Protein AF-A0A7Y5W939-F1 (afdb_monomer_lite)

Structure (mmCIF, N/CA/C/O backbone):
data_AF-A0A7Y5W939-F1
#
_entry.id   AF-A0A7Y5W939-F1
#
loop_
_atom_site.group_PDB
_atom_site.id
_atom_site.type_symbol
_atom_site.label_atom_id
_atom_site.label_alt_id
_atom_site.label_comp_id
_atom_site.label_asym_id
_atom_site.label_entity_id
_atom_site.label_seq_id
_atom_site.pdbx_PDB_ins_code
_atom_site.Cartn_x
_atom_site.Cartn_y
_atom_site.Cartn_z
_atom_site.occupancy
_atom_site.B_iso_or_equiv
_atom_site.auth_seq_id
_atom_site.auth_comp_id
_atom_site.auth_asym_id
_atom_site.auth_atom_id
_atom_site.pdbx_PDB_model_num
ATOM 1 N N . MET A 1 1 ? -30.487 -2.297 13.379 1.00 31.81 1 MET A N 1
ATOM 2 C CA . MET A 1 1 ? -29.563 -1.281 13.932 1.00 31.81 1 MET A CA 1
ATOM 3 C C . MET A 1 1 ? -28.599 -0.895 12.834 1.00 31.81 1 MET A C 1
ATOM 5 O O . MET A 1 1 ? -27.865 -1.762 12.375 1.00 31.81 1 MET A O 1
ATOM 9 N N . ALA A 1 2 ? -28.662 0.346 12.355 1.00 28.09 2 ALA A N 1
ATOM 10 C CA . ALA A 1 2 ? -27.711 0.857 11.378 1.00 28.09 2 ALA A CA 1
ATOM 11 C C . ALA A 1 2 ? -26.319 0.833 12.025 1.00 28.09 2 ALA A C 1
ATOM 13 O O . ALA A 1 2 ? -26.022 1.644 12.898 1.00 28.09 2 ALA A O 1
ATOM 14 N N . ARG A 1 3 ? -25.519 -0.183 11.679 1.00 44.84 3 ARG A N 1
ATOM 15 C CA . ARG A 1 3 ? -24.085 -0.209 11.974 1.00 44.84 3 ARG A CA 1
ATOM 16 C C . ARG A 1 3 ? -23.542 1.043 11.295 1.00 44.84 3 ARG A C 1
ATOM 18 O O . ARG A 1 3 ? -23.757 1.182 10.095 1.00 44.84 3 ARG A O 1
ATOM 25 N N . ASP A 1 4 ? -22.965 1.975 12.048 1.00 47.91 4 ASP A N 1
ATOM 26 C CA . ASP A 1 4 ? -22.351 3.173 11.472 1.00 47.91 4 ASP A CA 1
ATOM 27 C C . ASP A 1 4 ? -21.210 2.713 10.553 1.00 47.91 4 ASP A C 1
ATOM 29 O O . ASP A 1 4 ? -20.100 2.425 10.997 1.00 47.91 4 ASP A O 1
ATOM 33 N N . ALA A 1 5 ? -21.545 2.516 9.277 1.00 51.78 5 ALA A N 1
ATOM 34 C CA . ALA A 1 5 ? -20.688 1.931 8.255 1.00 51.78 5 ALA A CA 1
ATOM 35 C C . ALA A 1 5 ? -19.517 2.857 7.894 1.00 51.78 5 ALA A C 1
ATOM 37 O O . ALA A 1 5 ? -18.629 2.468 7.145 1.00 51.78 5 ALA A O 1
ATOM 38 N N . GLU A 1 6 ? -19.509 4.079 8.431 1.00 63.16 6 GLU A N 1
ATOM 39 C CA . GLU A 1 6 ? -18.554 5.126 8.084 1.00 63.16 6 GLU A CA 1
ATOM 40 C C . GLU A 1 6 ? -17.318 5.165 8.998 1.00 63.16 6 GLU A C 1
ATOM 42 O O . GLU A 1 6 ? -16.396 5.934 8.719 1.00 63.16 6 GLU A O 1
ATOM 47 N N . LEU A 1 7 ? -17.268 4.338 10.061 1.00 77.38 7 LEU A N 1
ATOM 48 C CA . LEU A 1 7 ? -16.146 4.266 11.016 1.00 77.38 7 LEU A CA 1
ATOM 49 C C . LEU A 1 7 ? -15.674 5.667 11.454 1.00 77.38 7 LEU A C 1
ATOM 51 O O . LEU A 1 7 ? -14.520 6.048 11.250 1.00 77.38 7 LEU A O 1
ATOM 55 N N . LYS A 1 8 ? -16.591 6.462 12.018 1.00 87.31 8 LYS A N 1
ATOM 56 C CA . LYS A 1 8 ? -16.313 7.855 12.391 1.00 87.31 8 LYS A CA 1
ATOM 57 C C . LYS A 1 8 ? -15.244 7.947 13.473 1.00 87.31 8 LYS A C 1
ATOM 59 O O . LYS A 1 8 ? -15.326 7.291 14.514 1.00 87.31 8 LYS A O 1
ATOM 64 N N . LEU A 1 9 ? -14.261 8.811 13.248 1.00 88.06 9 LEU A N 1
ATOM 65 C CA . LEU A 1 9 ? -13.144 9.005 14.158 1.00 88.06 9 LEU A CA 1
ATOM 66 C C . LEU A 1 9 ? -13.587 9.831 15.371 1.00 88.06 9 LEU A C 1
ATOM 68 O O . LEU A 1 9 ? -13.812 11.034 15.274 1.00 88.06 9 LEU A O 1
ATOM 72 N N . LEU A 1 10 ? -13.713 9.201 16.538 1.00 89.00 10 LEU A N 1
ATOM 73 C CA . LEU A 1 10 ? -14.094 9.907 17.769 1.00 89.00 10 LEU A CA 1
ATOM 74 C C . LEU A 1 10 ? -12.928 10.680 18.395 1.00 89.00 10 LEU A C 1
ATOM 76 O O . LEU A 1 10 ? -13.152 11.694 19.059 1.00 89.00 10 LEU A O 1
ATOM 80 N N . TRP A 1 11 ? -11.708 10.182 18.194 1.00 91.19 11 TRP A N 1
ATOM 81 C CA . TRP A 1 11 ? -10.461 10.739 18.703 1.00 91.19 11 TRP A CA 1
ATOM 82 C C . TRP A 1 11 ? -9.267 10.140 17.943 1.00 91.19 11 TRP A C 1
ATOM 84 O O . TRP A 1 11 ? -9.332 8.997 17.488 1.00 91.19 11 TRP A O 1
ATOM 94 N N . CYS A 1 12 ? -8.168 10.885 17.851 1.00 92.38 12 CYS A N 1
ATOM 95 C CA . CYS A 1 12 ? -6.852 10.375 17.473 1.00 92.38 12 CYS A CA 1
ATOM 96 C C . CYS A 1 12 ? -5.753 11.147 18.212 1.00 92.38 12 CYS A C 1
ATOM 98 O O . CYS A 1 12 ? -5.987 12.251 18.705 1.00 92.38 12 CYS A O 1
ATOM 100 N N . ASN A 1 13 ? -4.545 10.585 18.251 1.00 92.75 13 ASN A N 1
ATOM 101 C CA . ASN A 1 13 ? -3.376 11.305 18.746 1.00 92.75 13 ASN A CA 1
ATOM 102 C C . ASN A 1 13 ? -2.862 12.327 17.708 1.00 92.75 13 ASN A C 1
ATOM 104 O O . ASN A 1 13 ? -3.196 12.262 16.521 1.00 92.75 13 ASN A O 1
ATOM 108 N N . ASP A 1 14 ? -2.022 13.263 18.158 1.00 93.00 14 ASP A N 1
ATOM 109 C CA . ASP A 1 14 ? -1.449 14.300 17.289 1.00 93.00 14 ASP A CA 1
ATOM 110 C C . ASP A 1 14 ? -0.515 13.723 16.222 1.00 93.00 14 ASP A C 1
ATOM 112 O O . ASP A 1 14 ? -0.435 14.256 15.118 1.00 93.00 14 ASP A O 1
ATOM 116 N N . HIS A 1 15 ? 0.154 12.606 16.525 1.00 90.44 15 HIS A N 1
ATOM 117 C CA . HIS A 1 15 ? 1.026 11.923 15.573 1.00 90.44 15 HIS A CA 1
ATOM 118 C C . HIS A 1 15 ? 0.250 11.470 14.329 1.00 90.44 15 HIS A C 1
ATOM 120 O O . HIS A 1 15 ? 0.615 11.833 13.214 1.00 90.44 15 HIS A O 1
ATOM 126 N N . PHE A 1 16 ? -0.867 10.762 14.521 1.00 89.31 16 PHE A N 1
ATOM 127 C CA . PHE A 1 16 ? -1.738 10.324 13.434 1.00 89.31 16 PHE A CA 1
ATOM 128 C C . PHE A 1 16 ? -2.276 11.511 12.632 1.00 89.31 16 PHE A C 1
ATOM 130 O O . PHE A 1 16 ? -2.270 11.479 11.404 1.00 89.31 16 PHE A O 1
ATOM 137 N N . ALA A 1 17 ? -2.709 12.579 13.308 1.00 90.06 17 ALA A N 1
ATOM 138 C CA . ALA A 1 17 ? -3.220 13.763 12.628 1.00 90.06 17 ALA A CA 1
ATOM 139 C C . ALA A 1 17 ? -2.156 14.461 11.768 1.00 90.06 17 ALA A C 1
ATOM 141 O O . ALA A 1 17 ? -2.430 14.820 10.620 1.00 90.06 17 ALA A O 1
ATOM 142 N N . HIS A 1 18 ? -0.934 14.587 12.291 1.00 89.69 18 HIS A N 1
ATOM 143 C CA . HIS A 1 18 ? 0.196 15.160 11.570 1.00 89.69 18 HIS A CA 1
ATOM 144 C C . HIS A 1 18 ? 0.564 14.327 10.334 1.00 89.69 18 HIS A C 1
ATOM 146 O O . HIS A 1 18 ? 0.831 14.892 9.276 1.00 89.69 18 HIS A O 1
ATOM 152 N N . GLU A 1 19 ? 0.515 12.994 10.418 1.00 83.94 19 GLU A N 1
ATOM 153 C CA . GLU A 1 19 ? 0.702 12.117 9.250 1.00 83.94 19 GLU A CA 1
ATOM 154 C C . GLU A 1 19 ? -0.366 12.320 8.165 1.00 83.94 19 GLU A C 1
ATOM 156 O O . GLU A 1 19 ? -0.096 12.106 6.984 1.00 83.94 19 GLU A O 1
ATOM 161 N N . GLN A 1 20 ? -1.566 12.772 8.540 1.00 84.75 20 GLN A N 1
ATOM 162 C CA . GLN A 1 20 ? -2.611 13.160 7.590 1.00 84.75 20 GLN A CA 1
ATOM 163 C C . GLN A 1 20 ? -2.484 14.614 7.101 1.00 84.75 20 GLN A C 1
ATOM 165 O O . GLN A 1 20 ? -3.319 15.063 6.316 1.00 84.75 20 GLN A O 1
ATOM 170 N N . GLY A 1 21 ? -1.460 15.356 7.539 1.00 88.00 21 GLY A N 1
ATOM 171 C CA . GLY A 1 21 ? -1.260 16.765 7.194 1.00 88.00 21 GLY A CA 1
ATOM 172 C C . GLY A 1 21 ? -2.285 17.705 7.837 1.00 88.00 21 GLY A C 1
ATOM 173 O O . GLY A 1 21 ? -2.611 18.741 7.262 1.00 88.00 21 GLY A O 1
ATOM 174 N N . THR A 1 22 ? -2.839 17.340 8.997 1.00 92.81 22 THR A N 1
ATOM 175 C CA . THR A 1 22 ? -3.905 18.097 9.673 1.00 92.81 22 THR A CA 1
ATOM 176 C C . THR A 1 22 ? -3.788 18.013 11.205 1.00 92.81 22 THR A C 1
ATOM 178 O O . THR A 1 22 ? -2.762 17.601 11.741 1.00 92.81 22 THR A O 1
ATOM 181 N N . THR A 1 23 ? -4.819 18.447 11.934 1.00 94.50 23 THR A N 1
ATOM 182 C CA . THR A 1 23 ? -4.880 18.440 13.407 1.00 94.50 23 THR A CA 1
ATOM 183 C C . THR A 1 23 ? -5.888 17.415 13.924 1.00 94.50 23 THR A C 1
ATOM 185 O O . THR A 1 23 ? -6.882 17.122 13.257 1.00 94.50 23 THR A O 1
ATOM 188 N N . ALA A 1 24 ? -5.679 16.897 15.141 1.00 92.44 24 ALA A N 1
ATOM 189 C CA . ALA A 1 24 ? -6.579 15.905 15.739 1.00 92.44 24 ALA A CA 1
ATOM 190 C C . ALA A 1 24 ? -8.020 16.429 15.856 1.00 92.44 24 ALA A C 1
ATOM 192 O O . ALA A 1 24 ? -8.981 15.713 15.577 1.00 92.44 24 ALA A O 1
ATOM 193 N N . LYS A 1 25 ? -8.171 17.722 16.171 1.00 93.25 25 LYS A N 1
ATOM 194 C CA . LYS A 1 25 ? -9.472 18.399 16.231 1.00 93.25 25 LYS A CA 1
ATOM 195 C C . LYS A 1 25 ? -10.189 18.422 14.878 1.00 93.25 25 LYS A C 1
ATOM 197 O O . LYS A 1 25 ? -11.403 18.277 14.845 1.00 93.25 25 LYS A O 1
ATOM 202 N N . ALA A 1 26 ? -9.459 18.604 13.777 1.00 92.31 26 ALA A N 1
ATOM 203 C CA . ALA A 1 26 ? -10.045 18.640 12.437 1.00 92.31 26 ALA A CA 1
ATOM 204 C C . ALA A 1 26 ? -10.491 17.253 11.943 1.00 92.31 26 ALA A C 1
ATOM 206 O O . ALA A 1 26 ? -11.413 17.163 11.138 1.00 92.31 26 ALA A O 1
ATOM 207 N N . LEU A 1 27 ? -9.856 16.180 12.424 1.00 89.88 27 LEU A N 1
ATOM 208 C CA . LEU A 1 27 ? -10.234 14.807 12.082 1.00 89.88 27 LEU A CA 1
ATOM 209 C C . LEU A 1 27 ? -11.389 14.267 12.935 1.00 89.88 27 LEU A C 1
ATOM 211 O O . LEU A 1 27 ? -12.026 13.283 12.555 1.00 89.88 27 LEU A O 1
ATOM 215 N N . GLN A 1 28 ? -11.687 14.887 14.074 1.00 92.06 28 GLN A N 1
ATOM 216 C CA . GLN A 1 28 ? -12.751 14.430 14.957 1.00 92.06 28 GLN A CA 1
ATOM 217 C C . GLN A 1 28 ? -14.129 14.505 14.274 1.00 92.06 28 GLN A C 1
ATOM 219 O O . GLN A 1 28 ? -14.530 15.534 13.738 1.00 92.06 28 GLN A O 1
ATOM 224 N N . GLY A 1 29 ? -14.867 13.397 14.306 1.00 88.00 29 GLY A N 1
ATOM 225 C CA . GLY A 1 29 ? -16.176 13.235 13.672 1.00 88.00 29 GLY A CA 1
ATOM 226 C C . GLY A 1 29 ? -16.124 12.918 12.175 1.00 88.00 29 GLY A C 1
ATOM 227 O O . GLY A 1 29 ? -17.169 12.628 11.592 1.00 88.00 29 GLY A O 1
ATOM 228 N N . THR A 1 30 ? -14.940 12.934 11.551 1.00 89.50 30 THR A N 1
ATOM 229 C CA . THR A 1 30 ? -14.786 12.572 10.136 1.00 89.50 30 THR A CA 1
ATOM 230 C C . THR A 1 30 ? -14.908 11.062 9.935 1.00 89.50 30 THR A C 1
ATOM 232 O O . THR A 1 30 ? -14.513 10.270 10.793 1.00 89.50 30 THR A O 1
ATOM 235 N N . ALA A 1 31 ? -15.480 10.653 8.803 1.00 86.62 31 ALA A N 1
ATOM 236 C CA . ALA A 1 31 ? -15.522 9.255 8.392 1.00 86.62 31 ALA A CA 1
ATOM 237 C C . ALA A 1 31 ? -14.130 8.783 7.954 1.00 86.62 31 ALA A C 1
ATOM 239 O O . ALA A 1 31 ? -13.386 9.542 7.325 1.00 86.62 31 ALA A O 1
ATOM 240 N N . LEU A 1 32 ? -13.799 7.511 8.191 1.00 80.62 32 LEU A N 1
ATOM 241 C CA . LEU A 1 32 ? -12.530 6.942 7.725 1.00 80.62 32 LEU A CA 1
ATOM 242 C C . LEU A 1 32 ? -12.395 7.048 6.194 1.00 80.62 32 LEU A C 1
ATOM 244 O O . LEU A 1 32 ? -11.311 7.317 5.684 1.00 80.62 32 LEU A O 1
ATOM 248 N N . SER A 1 33 ? -13.506 6.939 5.460 1.00 80.94 33 SER A N 1
ATOM 249 C CA . SER A 1 33 ? -13.569 7.123 4.001 1.00 80.94 33 SER A CA 1
ATOM 250 C C . SER A 1 33 ? -13.264 8.546 3.511 1.00 80.94 33 SER A C 1
ATOM 252 O O . SER A 1 33 ? -13.181 8.766 2.307 1.00 80.94 33 SER A O 1
ATOM 254 N N . SER A 1 34 ? -13.151 9.525 4.412 1.00 84.25 34 SER A N 1
ATOM 255 C CA . SER A 1 34 ? -12.661 10.872 4.087 1.00 84.25 34 SER A CA 1
ATOM 256 C C . SER A 1 34 ? -11.138 10.980 4.204 1.00 84.25 34 SER A C 1
ATOM 258 O O . SER A 1 34 ? -10.557 11.948 3.724 1.00 84.25 34 SER A O 1
ATOM 260 N N . ILE A 1 35 ? -10.498 10.002 4.852 1.00 81.88 35 ILE A N 1
ATOM 261 C CA . ILE A 1 35 ? -9.047 9.930 5.068 1.00 81.88 35 ILE A CA 1
ATOM 262 C C . ILE A 1 35 ? -8.406 8.992 4.037 1.00 81.88 35 ILE A C 1
ATOM 264 O O . ILE A 1 35 ? -7.322 9.269 3.534 1.00 81.88 35 ILE A O 1
ATOM 268 N N . ILE A 1 36 ? -9.094 7.900 3.696 1.00 81.25 36 ILE A N 1
ATOM 269 C CA . ILE A 1 36 ? -8.668 6.906 2.703 1.00 81.25 36 ILE A CA 1
ATOM 270 C C . ILE A 1 36 ? -9.749 6.679 1.652 1.00 81.25 36 ILE A C 1
ATOM 272 O O . ILE A 1 36 ? -10.903 7.055 1.835 1.00 81.25 36 ILE A O 1
ATOM 276 N N . THR A 1 37 ? -9.394 6.020 0.550 1.00 80.00 37 THR A N 1
ATOM 277 C CA . THR A 1 37 ? -10.368 5.678 -0.493 1.00 80.00 37 THR A CA 1
ATOM 278 C C . THR A 1 37 ? -11.512 4.822 0.066 1.00 80.00 37 THR A C 1
ATOM 280 O O . THR A 1 37 ? -11.336 4.041 1.002 1.00 80.00 37 THR A O 1
ATOM 283 N N . ARG A 1 38 ? -12.709 4.935 -0.523 1.00 80.12 38 ARG A N 1
ATOM 284 C CA . ARG A 1 38 ? -13.886 4.161 -0.087 1.00 80.12 38 ARG A CA 1
ATOM 285 C C . ARG A 1 38 ? -13.627 2.650 -0.097 1.00 80.12 38 ARG A C 1
ATOM 287 O O . ARG A 1 38 ? -13.912 1.995 0.892 1.00 80.12 38 ARG A O 1
ATOM 294 N N . SER A 1 39 ? -13.001 2.123 -1.150 1.00 79.44 39 SER A N 1
ATOM 295 C CA . SER A 1 39 ? -12.631 0.702 -1.224 1.00 79.44 39 SER A CA 1
ATOM 296 C C . SER A 1 39 ? -11.681 0.279 -0.096 1.00 79.44 39 SER A C 1
ATOM 298 O O . SER A 1 39 ? -11.819 -0.806 0.462 1.00 79.44 39 SER A O 1
ATOM 300 N N . ALA A 1 40 ? -10.746 1.154 0.281 1.00 82.06 40 ALA A N 1
ATOM 301 C CA . ALA A 1 40 ? -9.832 0.933 1.391 1.00 82.06 40 ALA A CA 1
ATOM 302 C C . ALA A 1 40 ? -10.577 0.934 2.741 1.00 82.06 40 ALA A C 1
ATOM 304 O O . ALA A 1 40 ? -10.275 0.109 3.610 1.00 82.06 40 ALA A O 1
ATOM 305 N N . ALA A 1 41 ? -11.557 1.823 2.921 1.00 82.56 41 ALA A N 1
ATOM 306 C CA . ALA A 1 41 ? -12.415 1.847 4.104 1.00 82.56 41 ALA A CA 1
ATOM 307 C C . ALA A 1 41 ? -13.291 0.586 4.206 1.00 82.56 41 ALA A C 1
ATOM 309 O O . ALA A 1 41 ? -13.340 -0.024 5.274 1.00 82.56 41 ALA A O 1
ATOM 310 N N . ASP A 1 42 ? -13.898 0.152 3.099 1.00 82.81 42 ASP A N 1
ATOM 311 C CA . ASP A 1 42 ? -14.752 -1.039 3.043 1.00 82.81 42 ASP A CA 1
ATOM 312 C C . ASP A 1 42 ? -13.969 -2.312 3.418 1.00 82.81 42 ASP A C 1
ATOM 314 O O . ASP A 1 42 ? -14.412 -3.101 4.256 1.00 82.81 42 ASP A O 1
ATOM 318 N N . GLU A 1 43 ? -12.759 -2.491 2.872 1.00 85.56 43 GLU A N 1
ATOM 319 C CA . GLU A 1 43 ? -11.910 -3.644 3.201 1.00 85.56 43 GLU A CA 1
ATOM 320 C C . GLU A 1 43 ? -11.471 -3.646 4.676 1.00 85.56 43 GLU A C 1
ATOM 322 O O . GLU A 1 43 ? -11.445 -4.698 5.317 1.00 85.56 43 GLU A O 1
ATOM 327 N N . ARG A 1 44 ? -11.178 -2.473 5.254 1.00 87.06 44 ARG A N 1
ATOM 328 C CA . ARG A 1 44 ? -10.868 -2.352 6.691 1.00 87.06 44 ARG A CA 1
ATOM 329 C C . ARG A 1 44 ? -12.088 -2.676 7.548 1.00 87.06 44 ARG A C 1
ATOM 331 O O . ARG A 1 44 ? -11.944 -3.387 8.537 1.00 87.06 44 AR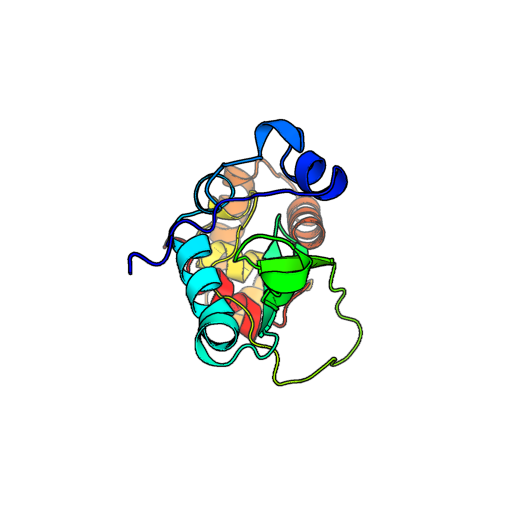G A O 1
ATOM 338 N N . GLY A 1 45 ? -13.282 -2.241 7.142 1.00 83.38 45 GLY A N 1
ATOM 339 C CA . GLY A 1 45 ? -14.540 -2.633 7.779 1.00 83.38 45 GLY A CA 1
ATOM 340 C C . GLY A 1 45 ? -14.719 -4.154 7.811 1.00 83.38 45 GLY A C 1
ATOM 341 O O . GLY A 1 45 ? -15.011 -4.717 8.865 1.00 83.38 45 GLY A O 1
ATOM 342 N N . ALA A 1 46 ? -14.442 -4.835 6.695 1.00 84.06 46 ALA A N 1
ATOM 343 C CA . ALA A 1 46 ? -14.466 -6.296 6.628 1.00 84.06 46 ALA A CA 1
ATOM 344 C C . ALA A 1 46 ? -13.389 -6.949 7.517 1.00 84.06 46 ALA A C 1
ATOM 346 O O . ALA A 1 46 ? -13.670 -7.915 8.223 1.00 84.06 46 ALA A O 1
ATOM 347 N N . ALA A 1 47 ? -12.171 -6.402 7.555 1.00 85.44 47 ALA A N 1
ATOM 348 C CA . ALA A 1 47 ? -11.097 -6.894 8.423 1.00 85.44 47 ALA A CA 1
ATOM 349 C C . ALA A 1 47 ? -11.393 -6.702 9.924 1.00 85.44 47 ALA A C 1
ATOM 351 O O . ALA A 1 47 ? -10.874 -7.431 10.774 1.00 85.44 47 ALA A O 1
ATOM 352 N N . MET A 1 48 ? -12.247 -5.734 10.260 1.00 86.31 48 MET A N 1
ATOM 353 C CA . MET A 1 48 ? -12.748 -5.499 11.613 1.00 86.31 48 MET A CA 1
ATOM 354 C C . MET A 1 48 ? -13.929 -6.408 11.976 1.00 86.31 48 MET A C 1
ATOM 356 O O . MET A 1 48 ? -14.229 -6.533 13.161 1.00 86.31 48 MET A O 1
ATOM 360 N N . GLN A 1 49 ? -14.564 -7.081 11.009 1.00 82.12 49 GLN A N 1
ATOM 361 C CA . GLN A 1 49 ? -15.767 -7.897 11.218 1.00 82.12 49 GLN A CA 1
ATOM 362 C C . GLN A 1 49 ? -15.642 -8.925 12.365 1.00 82.12 49 GLN A C 1
ATOM 364 O O . GLN A 1 49 ? -16.565 -8.993 13.177 1.00 82.12 49 GLN A O 1
ATOM 369 N N . PRO A 1 50 ? -14.509 -9.636 12.562 1.00 83.69 50 PRO A N 1
ATOM 370 C CA . PRO A 1 50 ? -14.346 -10.525 13.717 1.00 83.69 50 PRO A CA 1
ATOM 371 C C . PRO A 1 50 ? -14.473 -9.814 15.075 1.00 83.69 50 PRO A C 1
ATOM 373 O O . PRO A 1 50 ? -15.068 -10.367 16.001 1.00 83.69 50 PRO A O 1
ATOM 376 N N . VAL A 1 51 ? -13.976 -8.575 15.187 1.00 85.56 51 VAL A N 1
ATOM 377 C CA . VAL A 1 51 ? -14.112 -7.733 16.394 1.00 85.56 51 VAL A CA 1
ATOM 378 C C . VAL A 1 51 ? -15.574 -7.360 16.617 1.00 85.56 51 VAL A C 1
ATOM 380 O O . VAL A 1 51 ? -16.036 -7.332 17.758 1.00 85.56 51 VAL A O 1
ATOM 383 N N . LEU A 1 52 ? -16.306 -7.092 15.529 1.00 76.62 52 LEU A N 1
ATOM 384 C CA . LEU A 1 52 ? -17.729 -6.750 15.573 1.00 76.62 52 LEU A CA 1
ATOM 385 C C . LEU A 1 52 ? -18.563 -7.922 16.092 1.00 76.62 52 LEU A C 1
ATOM 387 O O . LEU A 1 52 ? -19.414 -7.730 16.959 1.00 76.62 52 LEU A O 1
ATOM 391 N N . ASP A 1 53 ? -18.304 -9.119 15.569 1.00 82.12 53 ASP A N 1
ATOM 392 C CA . ASP A 1 53 ? -19.158 -10.282 15.807 1.00 82.12 53 ASP A CA 1
ATOM 393 C C . ASP A 1 53 ? -18.798 -11.026 17.096 1.00 82.12 53 ASP A C 1
ATOM 395 O O . ASP A 1 53 ? -19.684 -11.490 17.809 1.00 82.12 53 ASP A O 1
ATOM 399 N N . THR A 1 54 ? -17.506 -11.130 17.417 1.00 82.56 54 THR A N 1
ATOM 400 C CA . THR A 1 54 ? -17.022 -11.980 18.522 1.00 82.56 54 THR A CA 1
ATOM 401 C C . THR A 1 54 ? -16.377 -11.198 19.664 1.00 82.56 54 THR A C 1
ATOM 403 O O . THR A 1 54 ? -16.146 -11.756 20.734 1.00 82.56 54 THR A O 1
ATOM 406 N N . GLY A 1 55 ? -16.055 -9.916 19.458 1.00 81.88 55 GLY A N 1
ATOM 407 C CA . GLY A 1 55 ? -15.276 -9.114 20.406 1.00 81.88 55 GLY A CA 1
ATOM 408 C C . GLY A 1 55 ? -13.787 -9.477 20.472 1.00 81.88 55 GLY A C 1
ATOM 409 O O . GLY A 1 55 ? -13.044 -8.802 21.182 1.00 81.88 55 GLY A O 1
ATOM 410 N N . GLN A 1 56 ? -13.334 -10.499 19.735 1.00 84.38 56 GLN A N 1
ATOM 411 C CA . GLN A 1 56 ? -11.921 -10.871 19.658 1.00 84.38 56 GLN A CA 1
ATOM 412 C C . GLN A 1 56 ? -11.121 -9.794 18.913 1.00 84.38 56 GLN A C 1
ATOM 414 O O . GLN A 1 56 ? -11.587 -9.319 17.875 1.00 84.38 56 GLN A O 1
ATOM 419 N N . PRO A 1 57 ? -9.919 -9.415 19.388 1.00 87.12 57 PRO A N 1
ATOM 420 C CA . PRO A 1 57 ? -9.081 -8.447 18.692 1.00 87.12 57 PRO A CA 1
ATOM 421 C C . PRO A 1 57 ? -8.716 -8.915 17.280 1.00 87.12 57 PRO A C 1
ATOM 423 O O . PRO A 1 57 ? -8.329 -10.067 17.081 1.00 87.12 57 PRO A O 1
ATOM 426 N N . SER A 1 58 ? -8.783 -8.008 16.305 1.00 89.62 58 SER A N 1
ATOM 427 C CA . SER A 1 58 ? -8.341 -8.269 14.929 1.00 89.62 58 SER A CA 1
ATOM 428 C C . SER A 1 58 ? -6.983 -7.630 14.676 1.00 89.62 58 SER A C 1
ATOM 430 O O . SER A 1 58 ? -6.636 -6.601 15.265 1.00 89.62 58 SER A O 1
ATOM 432 N N . ARG A 1 59 ? -6.203 -8.257 13.794 1.00 91.44 59 ARG A N 1
ATOM 433 C CA . ARG A 1 59 ? -4.894 -7.779 13.353 1.00 91.44 59 ARG A CA 1
ATOM 434 C C . ARG A 1 59 ? -4.720 -8.014 11.860 1.00 91.44 59 ARG A C 1
ATOM 436 O O . ARG A 1 59 ? -5.055 -9.089 11.370 1.00 91.44 59 ARG A O 1
ATOM 443 N N . TYR A 1 60 ? -4.170 -7.035 11.156 1.00 90.62 60 TYR A N 1
ATOM 444 C CA . TYR A 1 60 ? -3.868 -7.148 9.730 1.00 90.62 60 TYR A CA 1
ATOM 445 C C . TYR A 1 60 ? -2.692 -6.253 9.340 1.00 90.62 60 TYR A C 1
ATOM 447 O O . TYR A 1 60 ? -2.483 -5.182 9.919 1.00 90.62 60 TYR A O 1
ATOM 455 N N . TYR A 1 61 ? -1.928 -6.685 8.340 1.00 90.12 61 TYR A N 1
ATOM 456 C CA . TYR A 1 61 ? -0.956 -5.833 7.668 1.00 90.12 61 TYR A CA 1
ATOM 457 C C . TYR A 1 61 ? -1.657 -4.977 6.621 1.00 90.12 61 TYR A C 1
ATOM 459 O O . TYR A 1 61 ? -2.542 -5.440 5.906 1.00 90.12 61 TYR A O 1
ATOM 467 N N . GLN A 1 62 ? -1.236 -3.726 6.499 1.00 88.44 62 GLN A N 1
ATOM 468 C CA . GLN A 1 62 ? -1.702 -2.837 5.443 1.00 88.44 62 GLN A CA 1
ATOM 469 C C . GLN A 1 62 ? -0.575 -1.935 4.957 1.00 88.44 62 GLN A C 1
ATOM 471 O O . GLN A 1 62 ? 0.427 -1.739 5.648 1.00 88.44 62 GLN A O 1
ATOM 476 N N . MET A 1 63 ? -0.768 -1.370 3.769 1.00 86.88 63 MET A N 1
ATOM 477 C CA . MET A 1 63 ? -0.022 -0.198 3.342 1.00 86.88 63 MET A CA 1
ATOM 478 C C . MET A 1 63 ? -0.756 1.062 3.789 1.00 86.88 63 MET A C 1
ATOM 480 O O . MET A 1 63 ? -1.934 1.255 3.474 1.00 86.88 63 MET A O 1
ATOM 484 N N . TRP A 1 64 ? -0.032 1.910 4.504 1.00 83.12 64 TRP A N 1
ATOM 485 C CA . TRP A 1 64 ? -0.477 3.216 4.950 1.00 83.12 64 TRP A CA 1
ATOM 486 C C . TRP A 1 64 ? 0.582 4.246 4.572 1.00 83.12 64 TRP A C 1
ATOM 488 O O . TRP A 1 64 ? 1.723 4.118 5.013 1.00 83.12 64 TRP A O 1
ATOM 498 N N . ARG A 1 65 ? 0.236 5.232 3.732 1.00 77.94 65 ARG A N 1
ATOM 499 C CA . ARG A 1 65 ? 1.169 6.284 3.279 1.00 77.94 65 ARG A CA 1
ATOM 500 C C . ARG A 1 65 ? 2.491 5.729 2.729 1.00 77.94 65 ARG A C 1
ATOM 502 O O . ARG A 1 65 ? 3.578 6.159 3.110 1.00 77.94 65 ARG A O 1
ATOM 509 N N . GLY A 1 66 ? 2.402 4.690 1.895 1.00 80.00 66 GLY A N 1
ATOM 510 C CA . GLY A 1 66 ? 3.590 4.012 1.371 1.00 80.00 66 GLY A CA 1
ATOM 511 C C . GLY A 1 66 ? 4.449 3.352 2.458 1.00 80.00 66 GLY A C 1
ATOM 512 O O . GLY A 1 66 ? 5.659 3.251 2.332 1.00 80.00 66 GLY A O 1
ATOM 513 N N . ARG A 1 67 ? 3.892 2.929 3.589 1.00 84.81 67 ARG A N 1
ATOM 514 C CA . ARG A 1 67 ? 4.637 2.1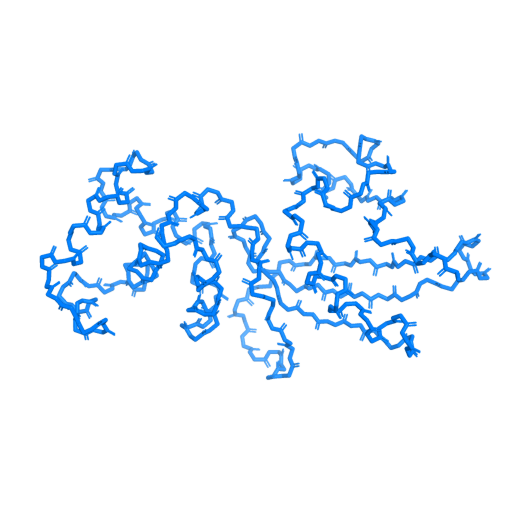62 4.593 1.00 84.81 67 ARG A CA 1
ATOM 515 C C . ARG A 1 67 ? 3.828 0.961 5.022 1.00 84.81 67 ARG A C 1
ATOM 517 O O . ARG A 1 67 ? 2.601 1.012 5.087 1.00 84.81 67 ARG A O 1
ATOM 524 N N . ARG A 1 68 ? 4.517 -0.145 5.295 1.00 88.00 68 ARG A N 1
ATOM 525 C CA . ARG A 1 68 ? 3.878 -1.299 5.916 1.00 88.00 68 ARG A CA 1
ATOM 526 C C . ARG A 1 68 ? 3.590 -0.970 7.371 1.00 88.00 68 ARG A C 1
ATOM 528 O O . ARG A 1 68 ? 4.498 -0.616 8.123 1.00 88.00 68 ARG A O 1
ATOM 535 N N . SER A 1 69 ? 2.342 -1.170 7.757 1.00 89.25 69 SER A N 1
ATOM 536 C CA . SER A 1 69 ? 1.893 -0.990 9.129 1.00 89.25 69 SER A CA 1
ATOM 537 C C . SER A 1 69 ? 1.140 -2.225 9.593 1.00 89.25 69 SER A C 1
ATOM 539 O O . SER A 1 69 ? 0.380 -2.829 8.829 1.00 89.25 69 SER A O 1
ATOM 541 N N . LEU A 1 70 ? 1.351 -2.605 10.852 1.00 90.75 70 LEU A N 1
ATOM 542 C CA . LEU A 1 70 ? 0.484 -3.549 11.541 1.00 90.75 70 LEU A CA 1
ATOM 543 C C . LEU A 1 70 ? -0.637 -2.745 12.183 1.00 90.75 70 LEU A C 1
ATOM 545 O O . LEU A 1 70 ? -0.402 -1.757 12.876 1.00 90.75 70 LEU A O 1
ATOM 549 N N . THR A 1 71 ? -1.872 -3.147 11.925 1.00 91.50 71 THR A N 1
ATOM 550 C CA . THR A 1 71 ? -3.035 -2.554 12.574 1.00 91.50 71 THR A CA 1
ATOM 551 C C . THR A 1 71 ? -3.669 -3.564 13.480 1.00 91.50 71 THR A C 1
ATOM 553 O O . THR A 1 71 ? -3.864 -4.716 13.097 1.00 91.50 71 THR A O 1
ATOM 556 N N . ARG A 1 72 ? -3.963 -3.117 14.693 1.00 93.00 72 ARG A N 1
ATOM 557 C CA . ARG A 1 72 ? -4.654 -3.901 15.698 1.00 93.00 72 ARG A CA 1
ATOM 558 C C . ARG A 1 72 ? -5.911 -3.159 16.114 1.00 93.00 72 ARG A C 1
ATOM 560 O O . ARG A 1 72 ? -5.893 -1.936 16.270 1.00 93.00 72 ARG A O 1
ATOM 567 N N . VAL A 1 73 ? -6.988 -3.913 16.265 1.00 92.00 73 VAL A N 1
ATOM 568 C CA . VAL A 1 73 ? -8.315 -3.378 16.541 1.00 92.00 73 VAL A CA 1
ATOM 569 C C . VAL A 1 73 ? -8.917 -4.112 17.726 1.00 92.00 73 VAL A C 1
ATOM 571 O O . VAL A 1 73 ? -8.992 -5.340 17.723 1.00 92.00 73 VAL A O 1
ATOM 574 N N . TRP A 1 74 ? -9.392 -3.347 18.702 1.00 91.50 74 TRP A N 1
ATOM 575 C CA . TRP A 1 74 ? -10.118 -3.837 19.870 1.00 91.50 74 TRP A CA 1
ATOM 576 C C . TRP A 1 74 ? -11.485 -3.176 19.946 1.00 91.50 74 TRP A C 1
ATOM 578 O O . TRP A 1 74 ? -11.639 -2.007 19.594 1.00 91.50 74 TRP A O 1
ATOM 588 N N . ARG A 1 75 ? -12.478 -3.908 20.447 1.00 89.44 75 ARG A N 1
ATOM 589 C CA . ARG A 1 75 ? -13.758 -3.320 20.843 1.00 89.44 75 ARG A CA 1
ATOM 590 C C . ARG A 1 75 ? -13.570 -2.578 22.166 1.00 89.44 75 ARG A C 1
ATOM 592 O O . ARG A 1 75 ? -12.977 -3.132 23.085 1.00 89.44 75 ARG A O 1
ATOM 599 N N . LEU A 1 76 ? -14.081 -1.355 22.265 1.00 87.62 76 LEU A N 1
ATOM 600 C CA . LEU A 1 76 ? -14.147 -0.627 23.532 1.00 87.62 76 LEU A CA 1
ATOM 601 C C . LEU A 1 76 ? -15.323 -1.141 24.363 1.00 87.62 76 LEU A C 1
ATOM 603 O O . LEU A 1 76 ? -16.416 -1.338 23.822 1.00 87.62 76 LEU A O 1
ATOM 607 N N . ASP A 1 77 ? -15.105 -1.341 25.664 1.00 83.88 77 ASP A N 1
ATOM 608 C CA . ASP A 1 77 ? -16.185 -1.650 26.601 1.00 83.88 77 ASP A CA 1
ATOM 609 C C . ASP A 1 77 ? -17.001 -0.372 26.888 1.00 83.88 77 ASP A C 1
ATOM 611 O O . ASP A 1 77 ? -16.464 0.598 27.432 1.00 83.88 77 ASP A O 1
ATOM 615 N N . PRO A 1 78 ? -18.300 -0.328 26.543 1.00 84.88 78 PRO A N 1
ATOM 616 C CA . PRO A 1 78 ? -19.138 0.834 26.818 1.00 84.88 78 PRO A CA 1
ATOM 617 C C . PRO A 1 78 ? -19.227 1.189 28.305 1.00 84.88 78 PRO A C 1
ATOM 619 O O . PRO A 1 78 ? -19.461 2.353 28.618 1.00 84.88 78 PRO A O 1
ATOM 622 N N . ASN A 1 79 ? -19.040 0.226 29.212 1.00 86.25 79 ASN A N 1
ATOM 623 C CA . ASN A 1 79 ? -19.094 0.465 30.655 1.00 86.25 79 ASN A CA 1
ATOM 624 C C . ASN A 1 79 ? -17.881 1.256 31.153 1.00 86.25 79 ASN A C 1
ATOM 626 O O . ASN A 1 79 ? -18.003 2.047 32.083 1.00 86.25 79 ASN A O 1
ATOM 630 N N . GLU A 1 80 ? -16.724 1.064 30.523 1.00 83.25 80 GLU A N 1
ATOM 631 C CA . GLU A 1 80 ? -15.491 1.769 30.879 1.00 83.25 80 GLU A CA 1
ATOM 632 C C . GLU A 1 80 ? -15.374 3.112 30.149 1.00 83.25 80 GLU A C 1
ATOM 634 O O . GLU A 1 80 ? -14.890 4.093 30.710 1.00 83.25 80 GLU A O 1
ATOM 639 N N . PHE A 1 81 ? -15.847 3.176 28.900 1.00 77.50 81 PHE A N 1
ATOM 640 C CA . PHE A 1 81 ? -15.606 4.316 28.007 1.00 77.50 81 PHE A CA 1
ATOM 641 C C . PHE A 1 81 ? -16.863 5.140 27.684 1.00 77.50 81 PHE A C 1
ATOM 643 O O . PHE A 1 81 ? -16.796 6.120 26.939 1.00 77.50 81 PHE A O 1
ATOM 650 N N . GLY A 1 82 ? -18.026 4.752 28.214 1.00 81.06 82 GLY A N 1
ATOM 651 C CA . GLY A 1 82 ? -19.304 5.460 28.078 1.00 81.06 82 GLY A CA 1
ATOM 652 C C . GLY A 1 82 ? -19.916 5.449 26.672 1.00 81.06 82 GLY A C 1
ATOM 653 O O . GLY A 1 82 ? -20.955 6.073 26.451 1.00 81.06 82 GLY A O 1
ATOM 654 N N . LYS A 1 83 ? -19.278 4.790 25.696 1.00 78.56 83 LYS A N 1
ATOM 655 C CA . LYS A 1 83 ? -19.710 4.723 24.293 1.00 78.56 83 LYS A CA 1
ATOM 656 C C . LYS A 1 83 ? -19.299 3.393 23.667 1.00 78.56 83 LYS A C 1
ATOM 658 O O . LYS A 1 83 ? -18.236 2.861 23.968 1.00 78.56 83 LYS A O 1
ATOM 663 N N . HIS A 1 84 ? -20.107 2.896 22.731 1.00 81.25 84 HIS A N 1
ATOM 664 C CA . HIS A 1 84 ? -19.683 1.821 21.835 1.00 81.25 84 HIS A CA 1
ATOM 665 C C . HIS A 1 84 ? -18.654 2.357 20.834 1.00 81.25 84 HIS A C 1
ATOM 667 O O . HIS A 1 84 ? -18.866 3.411 20.234 1.00 81.25 84 HIS A O 1
ATOM 673 N N . GLY A 1 85 ? -17.560 1.627 20.627 1.00 84.44 85 GLY A N 1
ATOM 674 C CA . GLY A 1 85 ? -16.531 2.029 19.677 1.00 84.44 85 GLY A CA 1
ATOM 675 C C . GLY A 1 85 ? -15.408 1.012 19.544 1.00 84.44 85 GLY A C 1
ATOM 676 O O . GLY A 1 85 ? -15.468 -0.087 20.100 1.00 84.44 85 GLY A O 1
ATOM 677 N N . TYR A 1 86 ? -14.376 1.408 18.806 1.00 87.50 86 TYR A N 1
ATOM 678 C CA . TYR A 1 86 ? -13.189 0.598 18.565 1.00 87.50 86 TYR A CA 1
ATOM 679 C C . TYR A 1 86 ? -11.942 1.410 18.875 1.00 87.50 86 TYR A C 1
ATOM 681 O O . TYR A 1 86 ? -11.857 2.585 18.517 1.00 87.50 86 TYR A O 1
ATOM 689 N N . LEU A 1 87 ? -10.967 0.764 19.505 1.00 89.75 87 LEU A N 1
ATOM 690 C CA . LEU A 1 87 ? -9.608 1.267 19.583 1.00 89.75 87 LEU A CA 1
ATOM 691 C C . LEU A 1 87 ? -8.832 0.688 18.406 1.00 89.75 87 LEU A C 1
ATOM 693 O O . LEU A 1 87 ? -8.741 -0.531 18.264 1.00 89.75 87 LEU A O 1
ATOM 697 N N . ILE A 1 88 ? -8.274 1.562 17.574 1.00 90.56 88 ILE A N 1
ATOM 698 C CA . ILE A 1 88 ? -7.416 1.185 16.454 1.00 90.56 88 ILE A CA 1
ATOM 699 C C . ILE A 1 88 ? -6.018 1.702 16.764 1.00 90.56 88 ILE A C 1
ATOM 701 O O . ILE A 1 88 ? -5.826 2.901 16.957 1.00 90.56 88 ILE A O 1
ATOM 705 N N . MET A 1 89 ? -5.042 0.800 16.793 1.00 90.44 89 MET A N 1
ATOM 706 C CA . MET A 1 89 ? -3.630 1.166 16.846 1.00 90.44 89 MET A CA 1
ATOM 707 C C . MET A 1 89 ? -2.966 0.786 15.531 1.00 90.44 89 MET A C 1
ATOM 709 O O . MET A 1 89 ? -3.100 -0.348 15.068 1.00 90.44 89 MET A O 1
ATOM 713 N N . VAL A 1 90 ? -2.252 1.742 14.944 1.00 89.50 90 VAL A N 1
ATOM 714 C CA . VAL A 1 90 ? -1.471 1.566 13.720 1.00 89.50 90 VAL A CA 1
ATOM 715 C C . VAL A 1 90 ? -0.014 1.801 14.087 1.00 89.50 90 VAL A C 1
ATOM 717 O O . VAL A 1 90 ? 0.334 2.883 14.550 1.00 89.50 90 VAL A O 1
ATOM 720 N N . GLU A 1 91 ? 0.826 0.788 13.907 1.00 87.44 91 GLU A N 1
ATOM 721 C CA . GLU A 1 91 ? 2.261 0.880 14.176 1.00 87.44 91 GLU A CA 1
ATOM 722 C C . GLU A 1 91 ? 3.059 0.540 12.910 1.00 87.44 91 GLU A C 1
ATOM 724 O O . GLU A 1 91 ? 2.656 -0.362 12.162 1.00 87.44 91 GLU A O 1
ATOM 729 N N . PRO A 1 92 ? 4.185 1.229 12.644 1.00 86.00 92 PRO A N 1
ATOM 730 C CA . PRO A 1 92 ? 5.093 0.832 11.578 1.00 86.00 92 PRO A CA 1
ATOM 731 C C . PRO A 1 92 ? 5.553 -0.611 11.789 1.00 86.00 92 PRO A C 1
ATOM 733 O O . PRO A 1 92 ? 6.011 -0.977 12.870 1.00 86.00 92 PRO A O 1
ATOM 736 N N . ALA A 1 93 ? 5.462 -1.428 10.745 1.00 81.62 93 ALA A N 1
ATOM 737 C CA . ALA A 1 93 ? 5.910 -2.811 10.778 1.00 81.62 93 ALA A CA 1
ATOM 738 C C . ALA A 1 93 ? 7.077 -2.979 9.804 1.00 81.62 93 ALA A C 1
ATOM 740 O O . ALA A 1 93 ? 6.890 -3.131 8.595 1.00 81.62 93 ALA A O 1
ATOM 741 N N . LEU A 1 94 ? 8.298 -2.938 10.346 1.00 68.94 94 LEU A N 1
ATOM 742 C CA . LEU A 1 94 ? 9.491 -3.336 9.605 1.00 68.94 94 LEU A CA 1
ATOM 743 C C . LEU A 1 94 ? 9.417 -4.833 9.286 1.00 68.94 94 LEU A C 1
ATOM 745 O O . LEU A 1 94 ? 8.796 -5.611 10.014 1.00 68.94 94 LEU A O 1
ATOM 749 N N . VAL A 1 95 ? 10.076 -5.249 8.203 1.00 64.88 95 VAL A N 1
ATOM 750 C CA . VAL A 1 95 ? 10.271 -6.667 7.868 1.00 64.88 95 VAL A CA 1
ATOM 751 C C . VAL A 1 95 ? 11.317 -7.256 8.821 1.00 64.88 95 VAL A C 1
ATOM 753 O O . VAL A 1 95 ? 12.402 -7.659 8.423 1.00 64.88 95 VAL A O 1
ATOM 756 N N . THR A 1 96 ? 11.025 -7.271 10.116 1.00 50.31 96 THR A N 1
ATOM 757 C CA . THR A 1 96 ? 11.767 -8.054 11.097 1.00 50.31 96 THR A CA 1
ATOM 758 C C . THR A 1 96 ? 10.996 -9.347 11.300 1.00 50.31 96 THR A C 1
ATOM 760 O O . THR A 1 96 ? 9.960 -9.369 11.954 1.00 50.31 96 THR A O 1
ATOM 763 N N . ALA A 1 97 ? 11.494 -10.395 10.639 1.00 43.72 97 ALA A N 1
ATOM 764 C CA . ALA A 1 97 ? 11.249 -11.814 10.886 1.00 43.72 97 ALA A CA 1
ATOM 765 C C . ALA A 1 97 ? 9.839 -12.199 11.382 1.00 43.72 97 ALA A C 1
ATOM 767 O O . ALA A 1 97 ? 9.540 -12.120 12.567 1.00 43.72 97 ALA A O 1
ATOM 768 N N . ASN A 1 98 ? 9.023 -12.735 10.469 1.00 46.25 98 ASN A N 1
ATOM 769 C CA . ASN A 1 98 ? 8.055 -13.802 10.755 1.00 46.25 98 ASN A CA 1
ATOM 770 C C . ASN A 1 98 ? 7.218 -13.664 12.049 1.00 46.25 98 ASN A C 1
ATOM 772 O O . ASN A 1 98 ? 7.026 -14.637 12.778 1.00 46.25 98 ASN A O 1
ATOM 776 N N . GLN A 1 99 ? 6.655 -12.486 12.334 1.00 49.88 99 GLN A N 1
ATOM 777 C CA . GLN A 1 99 ? 5.602 -12.385 13.348 1.00 49.88 99 GLN A CA 1
ATOM 778 C C . GLN A 1 99 ? 4.282 -12.926 12.778 1.00 49.88 99 GLN A C 1
ATOM 780 O O . GLN A 1 99 ? 3.412 -12.169 12.366 1.00 49.88 99 GLN A O 1
ATOM 785 N N . GLY A 1 100 ? 4.160 -14.256 12.756 1.00 53.38 100 GLY A N 1
ATOM 786 C CA . GLY A 1 100 ? 2.933 -14.998 12.464 1.00 53.38 100 GLY A CA 1
ATOM 787 C C . GLY A 1 100 ? 2.546 -15.029 10.985 1.00 53.38 100 GLY A C 1
ATOM 788 O O . GLY A 1 100 ? 2.053 -14.051 10.433 1.00 53.38 100 GLY A O 1
ATOM 789 N N . THR A 1 101 ? 2.675 -16.199 10.365 1.00 56.22 101 THR A N 1
ATOM 790 C CA . THR A 1 101 ? 2.183 -16.513 9.011 1.00 56.22 101 THR A CA 1
ATOM 791 C C . THR A 1 101 ? 0.670 -16.316 8.819 1.00 56.22 101 THR A C 1
ATOM 793 O O . THR A 1 101 ? 0.218 -16.298 7.680 1.00 56.22 101 THR A O 1
ATOM 796 N N . ASP A 1 102 ? -0.095 -16.091 9.894 1.00 73.19 102 ASP A N 1
ATOM 797 C CA . ASP A 1 102 ? -1.565 -16.001 9.869 1.00 73.19 102 ASP A CA 1
ATOM 798 C C . ASP A 1 102 ? -2.129 -14.573 9.931 1.00 73.19 102 ASP A C 1
ATOM 800 O O . ASP A 1 102 ? -3.343 -14.397 10.030 1.00 73.19 102 ASP A O 1
ATOM 804 N N . ILE A 1 103 ? -1.295 -13.526 9.921 1.00 84.69 103 ILE A N 1
ATOM 805 C CA . ILE A 1 103 ? -1.820 -12.151 9.888 1.00 84.69 103 ILE A CA 1
ATOM 806 C C . ILE A 1 103 ? -2.160 -11.784 8.435 1.00 84.69 103 ILE A C 1
ATOM 808 O O . ILE A 1 103 ? -1.243 -11.683 7.615 1.00 84.69 103 ILE A O 1
ATOM 812 N N . PRO A 1 104 ? -3.441 -11.546 8.093 1.00 88.00 104 PRO A N 1
ATOM 813 C CA . PRO A 1 104 ? -3.825 -11.215 6.728 1.00 88.00 104 PRO A CA 1
ATOM 814 C C . PRO A 1 104 ? -3.240 -9.867 6.296 1.00 88.00 104 PRO A C 1
ATOM 816 O O . PRO A 1 104 ? -3.121 -8.935 7.095 1.00 88.00 104 PRO A O 1
ATOM 819 N N . THR A 1 105 ? -2.915 -9.753 5.010 1.00 88.94 105 THR A N 1
ATOM 820 C CA . THR A 1 105 ? -2.501 -8.496 4.374 1.00 88.94 105 THR A CA 1
ATOM 821 C C . THR A 1 105 ? -3.665 -7.934 3.568 1.00 88.94 105 THR A C 1
ATOM 823 O O . THR A 1 105 ? -4.194 -8.621 2.694 1.00 88.94 105 THR A O 1
ATOM 826 N N . LEU A 1 106 ? -4.052 -6.689 3.850 1.00 88.06 106 LEU A N 1
ATOM 827 C CA . LEU A 1 106 ? -5.067 -5.980 3.075 1.00 88.06 106 LEU A CA 1
ATOM 828 C C . LEU A 1 106 ? -4.548 -5.660 1.674 1.00 88.06 106 LEU A C 1
ATOM 830 O O . LEU A 1 106 ? -3.372 -5.338 1.485 1.00 88.06 106 LEU A O 1
ATOM 834 N N . ARG A 1 107 ? -5.442 -5.743 0.694 1.00 83.75 107 ARG A N 1
ATOM 835 C CA . ARG A 1 107 ? -5.124 -5.647 -0.731 1.00 83.75 107 ARG A CA 1
ATOM 836 C C . ARG A 1 107 ? -5.331 -4.235 -1.277 1.00 83.75 107 ARG A C 1
ATOM 838 O O . ARG A 1 107 ? -4.665 -3.845 -2.232 1.00 83.75 107 ARG A O 1
ATOM 845 N N . THR A 1 108 ? -6.220 -3.459 -0.667 1.00 82.38 108 THR A N 1
ATOM 846 C CA . THR A 1 108 ? -6.514 -2.070 -1.021 1.00 82.38 108 THR A CA 1
ATOM 847 C C . THR A 1 108 ? -5.628 -1.140 -0.206 1.00 82.38 108 THR A C 1
ATOM 849 O O . THR A 1 108 ? -5.939 -0.717 0.918 1.00 82.38 108 THR A O 1
ATOM 852 N N . ALA A 1 109 ? -4.476 -0.845 -0.795 1.00 73.31 109 ALA A N 1
ATOM 853 C CA . ALA A 1 109 ? -3.485 0.051 -0.236 1.00 73.31 109 ALA A CA 1
ATOM 854 C C . ALA A 1 109 ? -3.855 1.523 -0.455 1.00 73.31 109 ALA A C 1
ATOM 856 O O . ALA A 1 109 ? -4.294 1.911 -1.540 1.00 73.31 109 ALA A O 1
ATOM 857 N N . ASP A 1 110 ? -3.593 2.355 0.555 1.00 76.12 110 ASP A N 1
ATOM 858 C CA . ASP A 1 110 ? -3.369 3.778 0.309 1.00 76.12 110 ASP A CA 1
ATOM 859 C C . ASP A 1 110 ? -1.955 3.930 -0.258 1.00 76.12 110 ASP A C 1
ATOM 861 O O . ASP A 1 110 ? -0.953 3.939 0.464 1.00 76.12 110 ASP A O 1
ATOM 865 N N . LEU A 1 111 ? -1.903 3.932 -1.587 1.00 75.50 111 LEU A N 1
ATOM 866 C CA . LEU A 1 111 ? -0.683 3.823 -2.368 1.00 75.50 111 LEU A CA 1
ATOM 867 C C . LEU A 1 111 ? 0.164 5.099 -2.378 1.00 75.50 111 LEU A C 1
ATOM 869 O O . LEU A 1 111 ? 1.225 5.041 -2.974 1.00 75.50 111 LEU A O 1
ATOM 873 N N . ASP A 1 112 ? -0.281 6.213 -1.775 1.00 75.56 112 ASP A N 1
ATOM 874 C CA . ASP A 1 112 ? 0.420 7.509 -1.673 1.00 75.56 112 ASP A CA 1
ATOM 875 C C . ASP A 1 112 ? 1.416 7.775 -2.818 1.00 75.56 112 ASP A C 1
ATOM 877 O O . ASP A 1 112 ? 2.550 7.294 -2.816 1.00 75.56 112 ASP A O 1
ATOM 881 N N . GLY A 1 113 ? 1.003 8.530 -3.836 1.00 78.50 113 GLY A N 1
ATOM 882 C CA . GLY A 1 113 ? 1.838 8.844 -5.002 1.00 78.50 113 GLY A CA 1
ATOM 883 C C . GL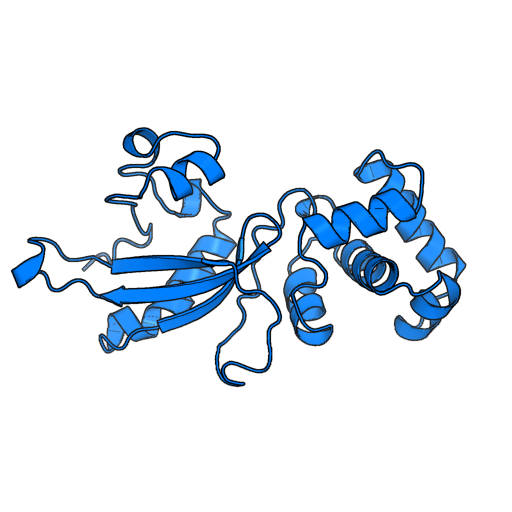Y A 1 113 ? 2.087 7.670 -5.962 1.00 78.50 113 GLY A C 1
ATOM 884 O O . GLY A 1 113 ? 2.248 7.910 -7.152 1.00 78.50 113 GLY A O 1
ATOM 885 N N . LEU A 1 114 ? 2.028 6.409 -5.511 1.00 86.12 114 LEU A N 1
ATOM 886 C CA . LEU A 1 114 ? 2.087 5.234 -6.394 1.00 86.12 114 LEU A CA 1
ATOM 887 C C . LEU A 1 114 ? 0.764 4.997 -7.138 1.00 86.12 114 LEU A C 1
ATOM 889 O O . LEU A 1 114 ? 0.743 4.293 -8.142 1.00 86.12 114 LEU A O 1
ATOM 893 N N . GLY A 1 115 ? -0.341 5.603 -6.688 1.00 83.50 115 GLY A N 1
ATOM 894 C CA . GLY 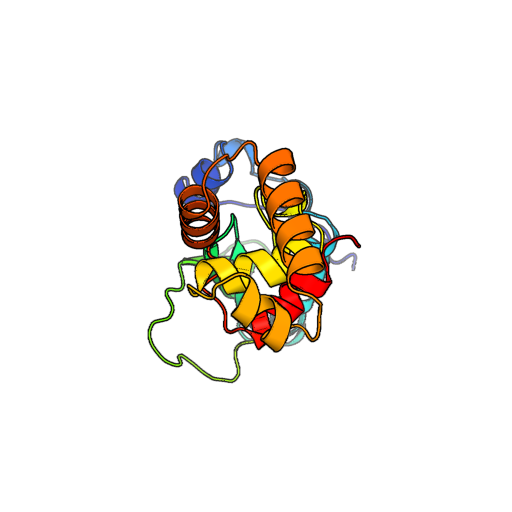A 1 115 ? -1.669 5.430 -7.291 1.00 83.50 115 GLY A CA 1
ATOM 895 C C . GLY A 1 115 ? -1.821 5.980 -8.718 1.00 83.50 115 GLY A C 1
ATOM 896 O O . GLY A 1 115 ? -2.831 5.705 -9.363 1.00 83.50 115 GLY A O 1
ATOM 897 N N . CYS A 1 116 ? -0.850 6.753 -9.222 1.00 87.31 116 CYS A N 1
ATOM 898 C CA . CYS A 1 116 ? -0.811 7.185 -10.624 1.00 87.31 116 CYS A CA 1
ATOM 899 C C . CYS A 1 116 ? -0.204 6.128 -11.565 1.00 87.31 116 CYS A C 1
ATOM 901 O O . CYS A 1 116 ? -0.321 6.249 -12.789 1.00 87.31 116 CYS A O 1
ATOM 903 N N . LEU A 1 117 ? 0.451 5.110 -11.004 1.00 92.31 117 LEU A N 1
ATOM 904 C CA . LEU A 1 117 ? 1.064 4.031 -11.759 1.00 92.31 117 LEU A CA 1
ATOM 905 C C . LEU A 1 117 ? 0.038 2.945 -12.069 1.00 92.31 117 LEU A C 1
ATOM 907 O O . LEU A 1 117 ? -0.847 2.649 -11.262 1.00 92.31 117 LEU A O 1
ATOM 911 N N . THR A 1 118 ? 0.170 2.336 -13.242 1.00 93.31 118 THR A N 1
ATOM 912 C CA . THR A 1 118 ? -0.626 1.157 -13.580 1.00 93.31 118 THR A CA 1
ATOM 913 C C . THR A 1 118 ? -0.144 -0.047 -12.789 1.00 93.31 118 THR A C 1
ATOM 915 O O . THR A 1 118 ? 0.991 -0.091 -12.302 1.00 93.31 118 THR A O 1
ATOM 918 N N . ARG A 1 119 ? -0.977 -1.086 -12.723 1.00 92.06 119 ARG A N 1
ATOM 919 C CA . ARG A 1 119 ? -0.591 -2.380 -12.152 1.00 92.06 119 ARG A CA 1
ATOM 920 C C . ARG A 1 119 ? 0.766 -2.859 -12.673 1.00 92.06 119 ARG A C 1
ATOM 922 O O . ARG A 1 119 ? 1.623 -3.273 -11.894 1.00 92.06 119 ARG A O 1
ATOM 929 N N . ARG A 1 120 ? 0.981 -2.794 -13.990 1.00 93.75 120 ARG A N 1
ATOM 930 C CA . ARG A 1 120 ? 2.212 -3.309 -14.602 1.00 93.75 120 ARG A CA 1
ATOM 931 C C . ARG A 1 120 ? 3.425 -2.442 -14.284 1.00 93.75 120 ARG A C 1
ATOM 933 O O . ARG A 1 120 ? 4.513 -2.970 -14.081 1.00 93.75 120 ARG A O 1
ATOM 940 N N . GLU A 1 121 ? 3.238 -1.130 -14.198 1.00 95.69 121 GLU A N 1
ATOM 941 C CA . GLU A 1 121 ? 4.280 -0.210 -13.743 1.00 95.69 121 GLU A CA 1
ATOM 942 C C . GLU A 1 121 ? 4.669 -0.488 -12.285 1.00 95.69 121 GLU A C 1
ATOM 944 O O . GLU A 1 121 ? 5.857 -0.545 -11.988 1.00 95.69 121 GLU A O 1
ATOM 949 N N . LEU A 1 122 ? 3.711 -0.768 -11.393 1.00 94.25 122 LEU A N 1
ATOM 950 C CA . LEU A 1 122 ? 3.992 -1.146 -9.999 1.00 94.25 122 LEU A CA 1
ATOM 951 C C . LEU A 1 122 ? 4.760 -2.469 -9.875 1.00 94.25 122 LEU A C 1
ATOM 953 O O . LEU A 1 122 ? 5.656 -2.583 -9.037 1.00 94.25 122 LEU A O 1
ATOM 957 N N . GLU A 1 123 ? 4.429 -3.462 -10.703 1.00 94.25 123 GLU A N 1
ATOM 958 C CA . GLU A 1 123 ? 5.158 -4.736 -10.769 1.00 94.25 123 GLU A CA 1
ATOM 959 C C . GLU A 1 123 ? 6.610 -4.523 -11.235 1.00 94.25 123 GLU A C 1
ATOM 961 O O . GLU A 1 123 ? 7.545 -5.076 -10.654 1.00 94.25 123 GLU A O 1
ATOM 966 N N . VAL A 1 124 ? 6.823 -3.679 -12.252 1.00 95.94 124 VAL A N 1
ATOM 967 C CA . VAL A 1 124 ? 8.170 -3.320 -12.730 1.00 95.94 124 VAL A CA 1
ATOM 968 C C . VAL A 1 124 ? 8.929 -2.500 -11.681 1.00 95.94 124 VAL A C 1
ATOM 970 O O . VAL A 1 124 ? 10.112 -2.753 -11.453 1.00 95.94 124 VAL A O 1
ATOM 973 N N . LEU A 1 125 ? 8.269 -1.554 -11.007 1.00 95.56 125 LEU A N 1
ATOM 974 C CA . LEU A 1 125 ? 8.866 -0.732 -9.954 1.00 95.56 125 LEU A CA 1
ATOM 975 C C . LEU A 1 125 ? 9.392 -1.587 -8.798 1.00 95.56 125 LEU A C 1
ATOM 977 O O . LEU A 1 125 ? 10.500 -1.339 -8.324 1.00 95.56 125 LEU A O 1
ATOM 981 N N . GLN A 1 126 ? 8.642 -2.615 -8.384 1.00 94.56 126 GLN A N 1
ATOM 982 C CA . GLN A 1 126 ? 9.099 -3.564 -7.369 1.00 94.56 126 GLN A CA 1
ATOM 983 C C . GLN A 1 126 ? 10.396 -4.258 -7.793 1.00 94.56 126 GLN A C 1
ATOM 985 O O . GLN A 1 126 ? 11.362 -4.268 -7.035 1.00 94.56 126 GLN A O 1
ATOM 990 N N . LEU A 1 127 ? 10.453 -4.786 -9.017 1.00 95.44 127 LEU A N 1
ATOM 991 C CA . LEU A 1 127 ? 11.645 -5.474 -9.517 1.00 95.44 127 LEU A CA 1
ATOM 992 C C . LEU A 1 127 ? 12.852 -4.532 -9.613 1.00 95.44 127 LEU A C 1
ATOM 994 O O . LEU A 1 127 ? 13.973 -4.935 -9.302 1.00 95.44 127 LEU A O 1
ATOM 998 N N . ILE A 1 128 ? 12.637 -3.270 -9.990 1.00 95.69 128 ILE A N 1
ATOM 999 C CA . ILE A 1 128 ? 13.688 -2.243 -9.987 1.0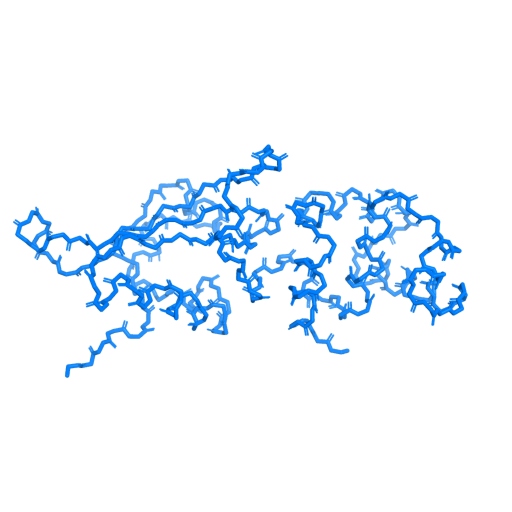0 95.69 128 ILE A CA 1
ATOM 1000 C C . ILE A 1 128 ? 14.182 -1.962 -8.569 1.00 95.69 128 ILE A C 1
ATOM 1002 O O . ILE A 1 128 ? 15.391 -1.829 -8.364 1.00 95.69 128 ILE A O 1
ATOM 1006 N N . ALA A 1 129 ? 13.267 -1.868 -7.604 1.00 94.25 129 ALA A N 1
ATOM 1007 C CA . ALA A 1 129 ? 13.586 -1.630 -6.203 1.00 94.25 129 ALA A CA 1
ATOM 1008 C C . ALA A 1 129 ? 14.369 -2.801 -5.584 1.00 94.25 129 ALA A C 1
ATOM 1010 O O . ALA A 1 129 ? 15.292 -2.574 -4.810 1.00 94.25 129 ALA A O 1
ATOM 1011 N N . GLU A 1 130 ? 14.068 -4.035 -5.994 1.00 93.12 130 GLU A N 1
ATOM 1012 C CA . GLU A 1 130 ? 14.821 -5.249 -5.645 1.00 93.12 130 GLU A CA 1
ATOM 1013 C C . GLU A 1 130 ? 16.223 -5.314 -6.289 1.00 93.12 130 GLU A C 1
ATOM 1015 O O . GLU A 1 130 ? 17.003 -6.206 -5.965 1.00 93.12 130 GLU A O 1
ATOM 1020 N N . GLY A 1 131 ? 16.554 -4.399 -7.208 1.00 94.75 131 GLY A N 1
ATOM 1021 C CA . GLY A 1 131 ? 17.860 -4.329 -7.873 1.00 94.75 131 GLY A CA 1
ATOM 1022 C C . GLY A 1 131 ? 17.947 -5.026 -9.236 1.00 94.75 131 GLY A C 1
ATOM 1023 O O . GLY A 1 131 ? 19.007 -4.988 -9.853 1.00 94.75 131 GLY A O 1
ATOM 1024 N N . ASN A 1 132 ? 16.856 -5.599 -9.755 1.00 96.69 132 ASN A N 1
ATOM 1025 C CA . ASN A 1 132 ? 16.858 -6.331 -11.030 1.00 96.69 132 ASN A CA 1
ATOM 1026 C C . ASN A 1 132 ? 17.009 -5.393 -12.229 1.00 96.69 132 ASN A C 1
ATOM 1028 O O . ASN A 1 132 ? 16.205 -4.478 -12.393 1.00 96.69 132 ASN A O 1
ATOM 1032 N N . SER A 1 133 ? 17.947 -5.655 -13.130 1.00 96.38 133 SER A N 1
ATOM 1033 C CA . SER A 1 133 ? 18.060 -5.002 -14.439 1.00 96.38 133 SER A CA 1
ATOM 1034 C C . SER A 1 133 ? 16.770 -5.108 -15.276 1.00 96.38 133 SER A C 1
ATOM 1036 O O . SER A 1 133 ? 15.872 -5.899 -14.988 1.00 96.38 133 SER A O 1
ATOM 1038 N N . ALA A 1 134 ? 16.657 -4.303 -16.341 1.00 95.81 134 ALA A N 1
ATOM 1039 C CA . ALA A 1 134 ? 15.506 -4.381 -17.249 1.00 95.81 134 ALA A CA 1
ATOM 1040 C C . ALA A 1 134 ? 15.377 -5.766 -17.910 1.00 95.81 134 ALA A C 1
ATOM 1042 O O . ALA A 1 134 ? 14.259 -6.229 -18.121 1.00 95.81 134 ALA A O 1
ATOM 1043 N N . ALA A 1 135 ? 16.504 -6.436 -18.177 1.00 97.50 135 ALA A N 1
ATOM 1044 C CA . ALA A 1 135 ? 16.533 -7.795 -18.707 1.00 97.50 135 ALA A CA 1
ATOM 1045 C C . ALA A 1 135 ? 16.004 -8.816 -17.689 1.00 97.50 135 ALA A C 1
ATOM 1047 O O . ALA A 1 135 ? 15.044 -9.522 -17.976 1.00 97.50 135 ALA A O 1
ATOM 1048 N N . GLU A 1 136 ? 16.529 -8.811 -16.461 1.00 97.94 136 GLU A N 1
ATOM 1049 C CA . GLU A 1 136 ? 16.061 -9.717 -15.400 1.00 97.94 136 GLU A CA 1
ATOM 1050 C C . GLU A 1 136 ? 14.584 -9.486 -15.057 1.00 97.94 136 GLU A C 1
ATOM 1052 O O . GLU A 1 136 ? 13.833 -10.429 -14.803 1.00 97.94 136 GLU A O 1
ATOM 1057 N N . ALA A 1 137 ? 14.138 -8.227 -15.068 1.00 96.56 137 ALA A N 1
ATOM 1058 C CA . ALA A 1 137 ? 12.734 -7.900 -14.870 1.00 96.56 137 ALA A CA 1
ATOM 1059 C C . ALA A 1 137 ? 11.856 -8.417 -16.021 1.00 96.56 137 ALA A C 1
ATOM 1061 O O . ALA A 1 137 ? 10.752 -8.902 -15.776 1.00 96.56 137 ALA A O 1
ATOM 1062 N N . ALA A 1 138 ? 12.340 -8.349 -17.262 1.00 97.50 138 ALA A N 1
ATOM 1063 C CA . ALA A 1 138 ? 11.641 -8.869 -18.431 1.00 97.50 138 ALA A CA 1
ATOM 1064 C C . ALA A 1 138 ? 11.481 -10.393 -18.363 1.00 97.50 138 ALA A C 1
ATOM 1066 O O . ALA A 1 138 ? 10.367 -10.890 -18.550 1.00 97.50 138 ALA A O 1
ATOM 1067 N N . ASP A 1 139 ? 12.540 -11.103 -17.973 1.00 97.69 139 ASP A N 1
ATOM 1068 C CA . ASP A 1 139 ? 12.522 -12.553 -17.765 1.00 97.69 139 ASP A CA 1
ATOM 1069 C C . ASP A 1 139 ? 11.513 -12.940 -16.676 1.00 97.69 139 ASP A C 1
ATOM 1071 O O . ASP A 1 139 ? 10.614 -13.755 -16.900 1.00 97.69 139 ASP A O 1
ATOM 1075 N N . LYS A 1 140 ? 11.580 -12.276 -15.512 1.00 94.94 140 LYS A N 1
ATOM 1076 C CA . LYS A 1 140 ? 10.677 -12.512 -14.369 1.00 94.94 140 LYS A CA 1
ATOM 1077 C C . LYS A 1 140 ? 9.207 -12.213 -14.659 1.00 94.94 140 LYS A C 1
ATOM 1079 O O . LYS A 1 140 ? 8.342 -12.715 -13.937 1.00 94.94 140 LYS A O 1
ATOM 1084 N N . LEU A 1 141 ? 8.927 -11.364 -15.645 1.00 93.88 141 LEU A N 1
ATOM 1085 C CA . LEU A 1 141 ? 7.582 -10.955 -16.047 1.00 93.88 141 LEU A CA 1
ATOM 1086 C C . LEU A 1 141 ? 7.106 -11.628 -17.342 1.00 93.88 141 LEU A C 1
ATOM 1088 O O . LEU A 1 141 ? 5.986 -11.339 -17.779 1.00 93.88 141 LEU A O 1
ATOM 1092 N N . SER A 1 142 ? 7.934 -12.484 -17.953 1.00 95.88 142 SER A N 1
ATOM 1093 C CA . SER A 1 142 ? 7.698 -13.100 -19.265 1.00 95.88 142 SER A CA 1
ATOM 1094 C C . SER A 1 142 ? 7.309 -12.057 -20.324 1.00 95.88 142 SER A C 1
ATOM 1096 O O . SER A 1 142 ? 6.244 -12.110 -20.956 1.00 95.88 142 SER A O 1
ATOM 1098 N N . ARG A 1 143 ? 8.156 -11.034 -20.467 1.00 96.69 143 ARG A N 1
ATOM 1099 C CA . ARG A 1 143 ? 8.004 -9.922 -21.417 1.00 96.69 143 ARG A CA 1
ATOM 1100 C C . ARG A 1 143 ? 9.313 -9.643 -22.139 1.00 96.69 143 ARG A C 1
ATOM 1102 O O . ARG A 1 143 ? 10.361 -10.137 -21.757 1.00 96.69 143 ARG A O 1
ATOM 1109 N N . SER A 1 144 ? 9.242 -8.835 -23.195 1.00 98.19 144 SER A N 1
ATOM 1110 C CA . SER A 1 144 ? 10.450 -8.335 -23.849 1.00 98.19 144 SER A CA 1
ATOM 1111 C C . SER A 1 144 ? 11.115 -7.247 -23.001 1.00 98.19 144 SER A C 1
ATOM 1113 O O . SER A 1 144 ? 10.421 -6.476 -22.331 1.00 98.19 144 SER A O 1
ATOM 1115 N N . VAL A 1 145 ? 12.444 -7.136 -23.089 1.00 98.31 145 VAL A N 1
ATOM 1116 C CA . VAL A 1 145 ? 13.216 -6.058 -22.442 1.00 98.31 145 VAL A CA 1
ATOM 1117 C C . VAL A 1 145 ? 12.673 -4.686 -22.842 1.00 98.31 145 VAL A C 1
ATOM 1119 O O . VAL A 1 145 ? 12.385 -3.865 -21.976 1.00 98.31 145 VAL A O 1
ATOM 1122 N N . ARG A 1 146 ? 12.384 -4.490 -24.136 1.00 98.06 146 ARG A N 1
ATOM 1123 C CA .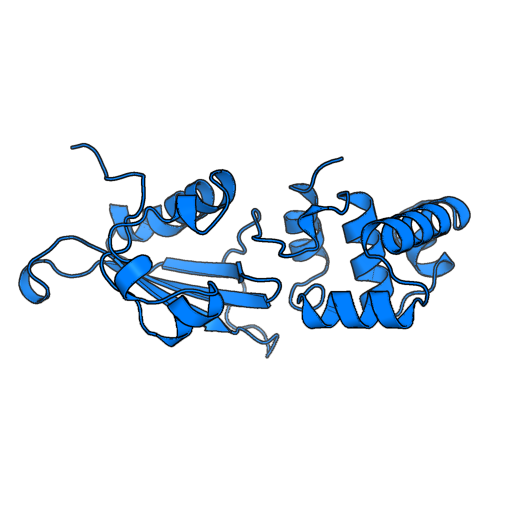 ARG A 1 146 ? 11.788 -3.256 -24.668 1.00 98.06 146 ARG A CA 1
ATOM 1124 C C . ARG A 1 146 ? 10.458 -2.901 -24.000 1.00 98.06 146 ARG A C 1
ATOM 1126 O O . ARG A 1 146 ? 10.179 -1.735 -23.748 1.00 98.06 146 ARG A O 1
ATOM 1133 N N . THR A 1 147 ? 9.614 -3.892 -23.710 1.00 97.88 147 THR A N 1
ATOM 1134 C CA . THR A 1 147 ? 8.345 -3.658 -23.004 1.00 97.88 147 THR A CA 1
ATOM 1135 C C . THR A 1 147 ? 8.594 -3.154 -21.585 1.00 97.88 147 THR A C 1
ATOM 1137 O O . THR A 1 147 ? 7.929 -2.219 -21.147 1.00 97.88 147 THR A O 1
ATOM 1140 N N . VAL A 1 148 ? 9.555 -3.744 -20.871 1.00 97.94 148 VAL A N 1
ATOM 1141 C CA . VAL A 1 148 ? 9.923 -3.290 -19.525 1.00 97.94 148 VAL A CA 1
ATOM 1142 C C . VAL A 1 148 ? 10.503 -1.880 -19.569 1.00 97.94 148 VAL A C 1
ATOM 1144 O O . VAL A 1 148 ? 10.067 -1.035 -18.796 1.00 97.94 148 VAL A O 1
ATOM 1147 N N . GLU A 1 149 ? 11.409 -1.590 -20.501 1.00 97.88 149 GLU A N 1
ATOM 1148 C CA . GLU A 1 149 ? 11.976 -0.249 -20.697 1.00 97.88 149 GLU A CA 1
ATOM 1149 C C . GLU A 1 149 ? 10.898 0.804 -20.969 1.00 97.88 149 GLU A C 1
ATOM 1151 O O . GLU A 1 149 ? 10.944 1.887 -20.388 1.00 97.88 149 GLU A O 1
ATOM 1156 N N . ASN A 1 150 ? 9.877 0.472 -21.765 1.00 98.06 150 ASN A N 1
ATOM 1157 C CA . ASN A 1 150 ? 8.734 1.356 -21.985 1.00 98.06 150 ASN A CA 1
ATOM 1158 C C . ASN A 1 150 ? 7.975 1.653 -20.679 1.00 98.06 150 ASN A C 1
ATOM 1160 O O . ASN A 1 150 ? 7.604 2.801 -20.443 1.00 98.06 150 ASN A O 1
ATOM 1164 N N . HIS A 1 151 ? 7.769 0.655 -19.810 1.00 97.62 151 HIS A N 1
ATOM 1165 C CA . HIS A 1 151 ? 7.177 0.888 -18.487 1.00 97.62 151 HIS A CA 1
ATOM 1166 C C . HIS A 1 151 ? 8.076 1.769 -17.608 1.00 97.62 151 HIS A C 1
ATOM 1168 O O . HIS A 1 151 ? 7.571 2.659 -16.929 1.00 97.62 151 HIS A O 1
ATOM 1174 N N . VAL A 1 152 ? 9.400 1.583 -17.646 1.00 97.31 152 VAL A N 1
ATOM 1175 C CA . VAL A 1 152 ? 10.347 2.447 -16.916 1.00 97.31 152 VAL A CA 1
ATOM 1176 C C . VAL A 1 152 ? 10.271 3.893 -17.404 1.00 97.31 152 VAL A C 1
ATOM 1178 O O . VAL A 1 152 ? 10.192 4.811 -16.589 1.00 97.31 152 VAL A O 1
ATOM 1181 N N . ALA A 1 153 ? 10.231 4.106 -18.719 1.00 97.56 153 ALA A N 1
ATOM 1182 C CA . ALA A 1 153 ? 10.079 5.430 -19.312 1.00 97.56 153 ALA A CA 1
ATOM 1183 C C . ALA A 1 153 ? 8.738 6.085 -18.932 1.00 97.56 153 ALA A C 1
ATOM 1185 O O . ALA A 1 153 ? 8.705 7.264 -18.579 1.00 97.56 153 ALA A O 1
ATOM 1186 N N . ALA A 1 154 ? 7.643 5.319 -18.936 1.00 97.31 154 ALA A N 1
ATOM 1187 C CA . ALA A 1 154 ? 6.334 5.804 -18.505 1.00 97.31 154 ALA A CA 1
ATOM 1188 C C . ALA A 1 154 ? 6.330 6.213 -17.022 1.00 97.31 154 ALA A C 1
ATOM 1190 O O . ALA A 1 154 ? 5.820 7.280 -16.683 1.00 97.31 154 ALA A O 1
ATOM 1191 N N . MET A 1 155 ? 6.956 5.422 -16.143 1.00 97.19 155 MET A N 1
ATOM 1192 C CA . MET A 1 155 ? 7.108 5.776 -14.727 1.00 97.19 155 MET A CA 1
ATOM 1193 C C . MET A 1 155 ? 7.937 7.045 -14.534 1.00 97.19 155 MET A C 1
ATOM 1195 O O . MET A 1 155 ? 7.554 7.902 -13.743 1.00 97.19 155 MET A O 1
ATOM 1199 N N . HIS A 1 156 ? 9.039 7.198 -15.271 1.00 97.25 156 HIS A N 1
ATOM 1200 C CA . HIS A 1 156 ? 9.833 8.427 -15.261 1.00 97.25 156 HIS A CA 1
ATOM 1201 C C . HIS A 1 156 ? 8.987 9.653 -15.608 1.00 97.25 156 HIS A C 1
ATOM 1203 O O . HIS A 1 156 ? 9.008 10.636 -14.868 1.00 97.25 156 HIS A O 1
ATOM 1209 N N . ALA A 1 157 ? 8.181 9.566 -16.669 1.00 96.56 157 ALA A N 1
ATOM 1210 C CA . ALA A 1 157 ? 7.286 10.644 -17.074 1.00 96.56 157 ALA A CA 1
ATOM 1211 C C . ALA A 1 157 ? 6.201 10.940 -16.022 1.00 96.56 157 ALA A C 1
ATOM 1213 O O . ALA A 1 157 ? 5.965 12.100 -15.698 1.00 96.56 157 ALA A O 1
ATOM 1214 N N . LYS A 1 158 ? 5.565 9.905 -15.457 1.00 95.56 158 LYS A N 1
ATOM 1215 C CA . LYS A 1 158 ? 4.490 10.049 -14.457 1.00 95.56 158 LYS A CA 1
ATOM 1216 C C . LYS A 1 158 ? 4.972 10.602 -13.118 1.00 95.56 158 LYS A C 1
ATOM 1218 O O . LYS A 1 158 ? 4.229 11.323 -12.460 1.00 95.56 158 LYS A O 1
ATOM 1223 N N . LEU A 1 159 ? 6.187 10.242 -12.708 1.00 94.69 159 LEU A N 1
ATOM 1224 C CA . LEU A 1 159 ? 6.749 10.603 -11.404 1.00 94.69 159 LEU A CA 1
ATOM 1225 C C . LEU A 1 159 ? 7.705 11.802 -11.470 1.00 94.69 159 LEU A C 1
ATOM 1227 O O . LEU A 1 159 ? 8.145 12.284 -10.431 1.00 94.69 159 LEU A O 1
ATOM 1231 N N . GLY A 1 160 ? 8.035 12.289 -12.670 1.00 95.38 160 GLY A N 1
ATOM 1232 C CA . GLY A 1 160 ? 8.972 13.398 -12.857 1.00 95.38 160 GLY A CA 1
ATOM 1233 C C . GLY A 1 160 ? 10.420 13.034 -12.517 1.00 95.38 160 GLY A C 1
ATOM 1234 O O . GLY A 1 160 ? 11.191 13.891 -12.093 1.00 95.38 160 GLY A O 1
ATOM 1235 N N . PHE A 1 161 ? 10.796 11.765 -12.680 1.00 96.19 161 PHE A N 1
ATOM 1236 C CA . PHE A 1 161 ? 12.155 11.287 -12.424 1.00 96.19 161 PHE A CA 1
ATOM 1237 C C . PHE A 1 161 ? 12.931 11.115 -13.720 1.00 96.19 161 PHE A C 1
ATOM 1239 O O . PHE A 1 161 ? 12.356 10.848 -14.769 1.00 96.19 161 PHE A O 1
ATOM 1246 N N . SER A 1 162 ? 14.254 11.170 -13.628 1.00 93.31 162 SER A N 1
ATOM 1247 C CA . SER A 1 162 ? 15.157 11.064 -14.780 1.00 93.31 162 SER A CA 1
ATOM 1248 C C . SER A 1 162 ? 16.137 9.899 -14.667 1.00 93.31 162 SER A C 1
ATOM 1250 O O . SER A 1 162 ? 16.686 9.443 -15.668 1.00 93.31 162 SER A O 1
ATOM 1252 N N . ARG A 1 163 ? 16.370 9.402 -13.446 1.00 95.25 163 ARG A N 1
ATOM 1253 C CA . ARG A 1 163 ? 17.362 8.366 -13.159 1.00 95.25 163 ARG A CA 1
ATOM 1254 C C . ARG A 1 163 ? 16.737 7.199 -12.427 1.00 95.25 163 ARG A C 1
ATOM 1256 O O . ARG A 1 163 ? 15.972 7.363 -11.482 1.00 95.25 163 ARG A O 1
ATOM 1263 N N . ARG A 1 164 ? 17.159 5.996 -12.794 1.00 94.25 164 ARG A N 1
ATOM 1264 C CA . ARG A 1 164 ? 16.727 4.749 -12.157 1.00 94.25 164 ARG A CA 1
ATOM 1265 C C . ARG A 1 164 ? 16.888 4.754 -10.630 1.00 94.25 164 ARG A C 1
ATOM 1267 O O . ARG A 1 164 ? 16.011 4.266 -9.930 1.00 94.25 164 ARG A O 1
ATOM 1274 N N . ALA A 1 165 ? 17.966 5.347 -10.113 1.00 95.19 165 ALA A N 1
ATOM 1275 C CA . ALA A 1 165 ? 18.193 5.472 -8.672 1.00 95.19 165 ALA A CA 1
ATOM 1276 C C . ALA A 1 165 ? 17.089 6.277 -7.954 1.00 95.19 165 ALA A C 1
ATOM 1278 O O . ALA A 1 165 ? 16.798 6.001 -6.794 1.00 95.19 165 ALA A O 1
ATOM 1279 N N . GLU A 1 166 ? 16.453 7.236 -8.636 1.00 96.38 166 GLU A N 1
ATOM 1280 C CA . GLU A 1 166 ? 15.317 8.003 -8.104 1.00 96.38 166 GLU A CA 1
ATOM 1281 C C . GLU A 1 166 ? 14.075 7.114 -7.989 1.00 96.38 166 GLU A C 1
ATOM 1283 O O . GLU A 1 166 ? 13.426 7.134 -6.949 1.00 96.38 166 GLU A O 1
ATOM 1288 N N . LEU A 1 167 ? 13.806 6.261 -8.988 1.00 96.06 167 LEU A N 1
ATOM 1289 C CA . LEU A 1 167 ? 12.735 5.256 -8.920 1.00 96.06 167 LEU A CA 1
ATOM 1290 C C . LEU A 1 167 ? 12.968 4.256 -7.784 1.00 96.06 167 LEU A C 1
ATOM 1292 O O . LEU A 1 167 ? 12.056 3.995 -7.004 1.00 96.06 167 LEU A O 1
ATOM 1296 N N . THR A 1 168 ? 14.188 3.722 -7.664 1.00 95.56 168 THR A N 1
ATOM 1297 C CA . THR A 1 168 ? 14.552 2.803 -6.575 1.00 95.56 168 THR A CA 1
ATOM 1298 C C . THR A 1 168 ? 14.352 3.467 -5.215 1.00 95.56 168 THR A C 1
ATOM 1300 O O . THR A 1 168 ? 13.687 2.901 -4.351 1.00 95.56 168 THR A O 1
ATOM 1303 N N . ARG A 1 169 ? 14.879 4.683 -5.027 1.00 93.75 169 ARG A N 1
ATOM 1304 C CA . ARG A 1 169 ? 14.725 5.434 -3.778 1.00 93.75 169 ARG A CA 1
ATOM 1305 C C . ARG A 1 169 ? 13.254 5.700 -3.461 1.00 93.75 169 ARG A C 1
ATOM 1307 O O . ARG A 1 169 ? 12.824 5.424 -2.347 1.00 93.75 169 ARG A O 1
ATOM 1314 N N . PHE A 1 170 ? 12.491 6.179 -4.439 1.00 93.06 170 PHE A N 1
ATOM 1315 C CA . PHE A 1 170 ? 11.063 6.444 -4.298 1.00 93.06 170 PHE A CA 1
ATOM 1316 C C . PHE A 1 170 ? 10.288 5.189 -3.883 1.00 93.06 170 PHE A C 1
ATOM 1318 O O . PHE A 1 170 ? 9.493 5.234 -2.948 1.00 93.06 170 PHE A O 1
ATOM 1325 N N . ALA A 1 171 ? 10.567 4.048 -4.514 1.00 92.19 171 ALA A N 1
ATOM 1326 C CA . ALA A 1 171 ? 9.945 2.776 -4.169 1.00 92.19 171 ALA A CA 1
ATOM 1327 C C . ALA A 1 171 ? 10.270 2.333 -2.730 1.00 92.19 171 ALA A C 1
ATOM 1329 O O . ALA A 1 171 ? 9.384 1.886 -2.003 1.00 92.19 171 ALA A O 1
ATOM 1330 N N . VAL A 1 172 ? 11.525 2.485 -2.293 1.00 89.00 172 VAL A N 1
ATOM 1331 C CA . VAL A 1 172 ? 11.947 2.157 -0.921 1.00 89.00 172 VAL A CA 1
ATOM 1332 C C . VAL A 1 172 ? 11.270 3.076 0.098 1.00 89.00 172 VAL A C 1
ATOM 1334 O O . VAL A 1 172 ? 10.709 2.591 1.079 1.00 89.00 172 VAL A O 1
ATOM 1337 N N . GLU A 1 173 ? 11.272 4.389 -0.144 1.00 87.94 173 GLU A N 1
ATOM 1338 C CA . GLU A 1 173 ? 10.641 5.383 0.737 1.00 87.94 173 GLU A CA 1
ATOM 1339 C C . GLU A 1 173 ? 9.121 5.183 0.852 1.00 87.94 173 GLU A C 1
ATOM 1341 O O . GLU A 1 173 ? 8.551 5.470 1.907 1.00 87.94 173 GLU A O 1
ATOM 1346 N N . ARG A 1 174 ? 8.489 4.650 -0.205 1.00 88.50 174 ARG A N 1
ATOM 1347 C CA . ARG A 1 174 ? 7.068 4.271 -0.267 1.00 88.50 174 ARG A CA 1
ATOM 1348 C C . ARG A 1 174 ? 6.816 2.782 -0.005 1.00 88.50 174 ARG A C 1
ATOM 1350 O O . ARG A 1 174 ? 5.742 2.268 -0.322 1.00 88.50 174 ARG A O 1
ATOM 1357 N N . GLY A 1 175 ? 7.764 2.092 0.637 1.00 86.44 175 GLY A N 1
ATOM 1358 C CA . GLY A 1 175 ? 7.508 0.797 1.269 1.00 86.44 175 GLY A CA 1
ATOM 1359 C C . GLY A 1 175 ? 7.194 -0.329 0.286 1.00 86.44 175 GLY A C 1
ATOM 1360 O O . GLY A 1 175 ? 6.638 -1.349 0.691 1.00 86.44 175 GLY A O 1
ATOM 1361 N N . VAL A 1 176 ? 7.575 -0.180 -0.985 1.00 89.19 176 VAL A N 1
ATOM 1362 C CA . VAL A 1 176 ? 7.384 -1.196 -2.034 1.00 89.19 176 VAL A CA 1
ATOM 1363 C C . VAL A 1 176 ? 8.091 -2.506 -1.670 1.00 89.19 176 VAL A C 1
ATOM 1365 O O . VAL A 1 176 ? 7.581 -3.592 -1.930 1.00 89.19 176 VAL A O 1
ATOM 1368 N N . LEU A 1 177 ? 9.238 -2.411 -0.991 1.00 88.38 177 LEU A N 1
ATOM 1369 C CA . LEU A 1 177 ? 10.001 -3.564 -0.498 1.00 88.38 177 LEU A CA 1
ATOM 1370 C C . LEU A 1 177 ? 9.576 -4.038 0.900 1.00 88.38 177 LEU A C 1
ATOM 1372 O O . LEU A 1 177 ? 10.181 -4.954 1.449 1.00 88.38 177 LEU A O 1
ATOM 1376 N N . ALA A 1 178 ? 8.556 -3.424 1.506 1.00 85.50 178 ALA A N 1
ATOM 1377 C CA . ALA A 1 178 ? 8.106 -3.801 2.844 1.00 85.50 178 ALA A CA 1
ATOM 1378 C C . ALA A 1 178 ? 7.204 -5.054 2.845 1.00 85.50 178 ALA A C 1
ATOM 1380 O O . ALA A 1 178 ? 6.888 -5.594 3.909 1.00 85.50 178 ALA A O 1
ATOM 1381 N N . PHE A 1 179 ? 6.804 -5.537 1.668 1.00 84.94 179 PHE A N 1
ATOM 1382 C CA . PHE A 1 179 ? 5.979 -6.728 1.470 1.00 84.94 179 PHE A CA 1
ATOM 1383 C C . PHE A 1 179 ? 6.742 -7.795 0.688 1.00 84.94 179 PHE A C 1
ATOM 1385 O O . PHE A 1 179 ? 7.670 -7.489 -0.059 1.00 84.94 179 PHE A O 1
ATOM 1392 N N . THR A 1 180 ? 6.332 -9.059 0.832 1.00 83.94 180 THR A N 1
ATOM 1393 C CA . THR A 1 180 ? 6.831 -10.109 -0.066 1.00 83.94 180 THR A CA 1
ATOM 1394 C C . THR A 1 180 ? 6.364 -9.845 -1.500 1.00 83.94 180 THR A C 1
ATOM 1396 O O . THR A 1 180 ? 5.379 -9.138 -1.726 1.00 83.94 180 THR A O 1
ATOM 1399 N N . ARG A 1 181 ? 7.029 -10.449 -2.491 1.00 83.25 181 ARG A N 1
ATOM 1400 C CA . ARG A 1 181 ? 6.634 -10.335 -3.905 1.00 83.25 181 ARG A CA 1
ATOM 1401 C C . ARG A 1 181 ? 5.179 -10.739 -4.152 1.00 83.25 181 ARG A C 1
ATOM 1403 O O . ARG A 1 181 ? 4.464 -10.054 -4.871 1.00 83.25 181 ARG A O 1
ATOM 1410 N N . GLU A 1 182 ? 4.730 -11.822 -3.525 1.00 84.31 182 GLU A N 1
ATOM 1411 C CA . GLU A 1 182 ? 3.352 -12.316 -3.639 1.00 84.31 182 GLU A CA 1
ATOM 1412 C C . GLU A 1 182 ? 2.331 -11.342 -3.029 1.00 84.31 182 GLU A C 1
ATOM 1414 O O . GLU A 1 182 ? 1.314 -11.013 -3.647 1.00 84.31 182 GLU A O 1
ATOM 1419 N N . GLN A 1 183 ? 2.631 -10.819 -1.837 1.00 86.50 183 GLN A N 1
ATOM 1420 C CA . GLN A 1 183 ? 1.794 -9.818 -1.177 1.00 86.50 183 GLN A CA 1
ATOM 1421 C C . GLN A 1 183 ? 1.730 -8.527 -1.995 1.00 86.50 183 GLN A C 1
ATOM 1423 O O . GLN A 1 183 ? 0.650 -7.973 -2.185 1.00 86.50 183 GLN A O 1
ATOM 1428 N N . TRP A 1 184 ? 2.866 -8.077 -2.531 1.00 87.12 184 TRP A N 1
ATOM 1429 C CA . TRP A 1 184 ? 2.915 -6.894 -3.379 1.00 87.12 184 TRP A CA 1
ATOM 1430 C C . TRP A 1 184 ? 2.134 -7.070 -4.673 1.00 87.12 184 TRP A C 1
ATOM 1432 O O . TRP A 1 184 ? 1.353 -6.196 -5.026 1.00 87.12 184 TRP A O 1
ATOM 1442 N N . ALA A 1 185 ? 2.288 -8.204 -5.358 1.00 85.69 185 ALA A N 1
ATOM 1443 C CA . ALA A 1 185 ? 1.524 -8.503 -6.565 1.00 85.69 185 ALA A CA 1
ATOM 1444 C C . ALA A 1 185 ? 0.011 -8.463 -6.293 1.00 85.69 185 ALA A C 1
ATOM 1446 O O . ALA A 1 185 ? -0.753 -7.953 -7.110 1.00 85.69 185 ALA A O 1
ATOM 1447 N N . THR A 1 186 ? -0.414 -8.934 -5.116 1.00 87.12 186 THR A N 1
ATOM 1448 C CA . THR A 1 186 ? -1.813 -8.859 -4.673 1.00 87.12 186 THR A CA 1
ATOM 1449 C C . THR A 1 186 ? -2.265 -7.416 -4.428 1.00 87.12 186 THR A C 1
ATOM 1451 O O . THR A 1 186 ? -3.372 -7.051 -4.819 1.00 87.12 186 THR A O 1
ATOM 1454 N N . ILE A 1 187 ? -1.422 -6.585 -3.811 1.00 86.81 187 ILE A N 1
ATOM 1455 C CA . ILE A 1 187 ? -1.705 -5.160 -3.578 1.00 86.81 187 ILE A CA 1
ATOM 1456 C C . ILE A 1 187 ? -1.781 -4.397 -4.912 1.00 86.81 187 ILE A C 1
ATOM 1458 O O . ILE A 1 187 ? -2.751 -3.688 -5.178 1.00 86.81 187 ILE A O 1
ATOM 1462 N N . ALA A 1 188 ? -0.788 -4.586 -5.782 1.00 85.56 188 ALA A N 1
ATOM 1463 C CA . ALA A 1 188 ? -0.683 -3.939 -7.086 1.00 85.56 188 ALA A CA 1
ATOM 1464 C C . ALA A 1 188 ? -1.797 -4.362 -8.053 1.00 85.56 188 ALA A C 1
ATOM 1466 O O . ALA A 1 188 ? -2.175 -3.580 -8.921 1.00 85.56 188 ALA A O 1
ATOM 1467 N N . ALA A 1 189 ? -2.366 -5.562 -7.899 1.00 85.38 189 ALA A N 1
ATOM 1468 C CA . ALA A 1 189 ? -3.485 -6.025 -8.718 1.00 85.38 189 ALA A CA 1
ATOM 1469 C C . ALA A 1 189 ? -4.749 -5.158 -8.592 1.00 85.38 189 ALA A C 1
ATOM 1471 O O . ALA A 1 189 ? -5.569 -5.176 -9.505 1.00 85.38 189 ALA A O 1
ATOM 1472 N N . ASN A 1 190 ? -4.895 -4.400 -7.500 1.00 78.94 190 ASN A N 1
ATOM 1473 C CA . ASN A 1 190 ? -6.000 -3.453 -7.315 1.00 78.94 190 ASN A CA 1
ATOM 1474 C C . ASN A 1 190 ? -5.706 -2.055 -7.879 1.00 78.94 190 ASN A C 1
ATOM 1476 O O . ASN A 1 190 ? -6.560 -1.170 -7.799 1.00 78.94 190 ASN A O 1
ATOM 1480 N N . ALA A 1 191 ? -4.508 -1.828 -8.425 1.00 75.38 191 ALA A N 1
ATOM 1481 C CA . ALA A 1 191 ? -4.217 -0.620 -9.182 1.00 75.38 191 ALA A CA 1
ATOM 1482 C C . ALA A 1 191 ? -4.868 -0.681 -10.571 1.00 75.38 191 ALA A C 1
ATOM 1484 O O . ALA A 1 191 ? -5.187 -1.752 -11.086 1.00 75.38 191 ALA A O 1
ATOM 1485 N N . ARG A 1 192 ? -5.070 0.491 -11.176 1.00 69.00 192 ARG A N 1
ATOM 1486 C CA . ARG A 1 192 ? -5.701 0.622 -12.498 1.00 69.00 192 ARG A CA 1
ATOM 1487 C C . ARG A 1 192 ? -4.853 -0.074 -13.578 1.00 69.00 192 ARG A C 1
ATOM 1489 O O . ARG A 1 192 ? -3.625 -0.122 -13.450 1.00 69.00 192 ARG A O 1
ATOM 1496 N N . GLU A 1 193 ? -5.509 -0.609 -14.612 1.00 57.97 193 GLU A N 1
ATOM 1497 C CA . GLU A 1 193 ? -4.838 -1.140 -15.816 1.00 57.97 193 GLU A CA 1
ATOM 1498 C C . GLU A 1 193 ? -4.171 -0.038 -16.646 1.00 57.97 193 GLU A C 1
ATOM 1500 O O . GLU A 1 193 ? -4.747 1.071 -16.749 1.00 57.97 193 GLU A O 1
#

Sequence (193 aa):
MARDAELKLLWCNDHFAHEQGTTAKALQGTALSSIITRSAADERGAAMQPVLDTGQPSRYYQMWRGRRSLTRVWRLDPNEFGKHGYLIMVEPALVTANQGTDIPTLRTADLDGLGCLTRRELEVLQLIAEGNSAAEAADKLSRSVRTVENHVAAMHAKLGFSRRAELTRFAVERGVLAFTREQWATIAANARE

Secondary structure (DSSP, 8-state):
----TT-------HHHHHHTTS-HHHHTT--GGGTS-HHHHHHHHHHHHHHHHH-PPEEEEEEETTEEEEEEEEEEPHHHHSS-EEEEEEEE----S-S-TT-PBPSS---TTGGGS-HHHHHHHHHHHTT--HHHHHHHTTS-HHHHHHHHHHHHHHHT--SHHHHHHHHHHTTGGGS-HHHHHHHHTTS--

Foldseek 3Di:
DPPVLQQQDQFDDQVVQVLLVHGRVVSHRHGVCVSAPPVQSNLVSVQCVCCVPPQDKGWAWAQDQLFIWIKIKGWDDCVVVVDTHIDIDIGGDAPDDDPDPPHYYDQAHPQNLCLLAALVLLLLLLCLLVVDDLVRSCVVVVHDSVVSVVSVVVCCVSNVHDDSVVSNVVNVVSHSVRDDSVSSNSNSVPHHD

pLDDT: mean 85.71, std 12.24, range [28.09, 98.31]

Radius of gyration: 18.81 Å; chains: 1; bounding box: 48×35×56 Å